Protein AF-A0A412JW76-F1 (afdb_monomer)

pLDDT: mean 81.47, std 18.62, range [27.73, 98.56]

Nearest PDB structures (foldseek):
  3cta-assembly1_A-2  TM=7.525E-01  e=1.773E-01  Thermoplasma acidophilum DSM 1728
  2xkp-assembly3_F  TM=5.030E-01  e=5.320E-02  Synechococcus elongatus PCC 7942 = FACHB-805
  2xgx-assembly1_B  TM=5.464E-01  e=1.773E-01  Synechococcus elongatus PCC 7942 = FACHB-805
  2g7u-assembly1_A  TM=6.624E-01  e=4.748E-01  Rhodococcus jostii RHA1
  3hif-assembly1_A  TM=5.261E-01  e=2.451E+00  Escherichia coli

Secondary structure (DSSP, 8-state):
-HHHHHHHHHTTEETTTTEEEE-HHHHHHHHT--HHHHHHHHHHHHH-TTTEEEEE-SPEETTTEE--EEEEEPPP-S----B-GGGGT---S-S-HHHHHHHHHHHHHHHTTSPTTSSEEE-SS-BTTB--HHHHHHHTT--HHHHHHHHHHHHHTTSEEEETTEEEE--TTB-SS----S--TT--HHHHHHHHHHHHHHHHTTPBPPP---EEEEETTEEEEE-HHHHHHHHHTS--HHHHHHHHHHH-HHHHHTTGGG--THHHHHHHHHHHH--S--SB--HHHHHHHTT--SS------------

Radius of gyration: 22.69 Å; Cα contacts (8 Å, |Δi|>4): 393; chains: 1; bounding box: 58×49×65 Å

Structure (mmCIF, N/CA/C/O backbone):
data_AF-A0A412JW76-F1
#
_entry.id   AF-A0A412JW76-F1
#
loop_
_atom_site.group_PDB
_atom_site.id
_atom_site.type_symbol
_atom_site.label_atom_id
_atom_site.label_alt_id
_atom_site.label_comp_id
_atom_site.label_asym_id
_atom_site.label_entity_id
_atom_site.label_seq_id
_atom_site.pdbx_PDB_ins_code
_atom_site.Cartn_x
_atom_site.Cartn_y
_atom_site.Cartn_z
_atom_site.occupancy
_atom_site.B_iso_or_equiv
_atom_site.auth_seq_id
_atom_site.auth_comp_id
_atom_site.auth_asym_id
_atom_site.auth_atom_id
_atom_site.pdbx_PDB_model_num
ATOM 1 N N . MET A 1 1 ? 14.229 -1.432 -5.240 1.00 91.94 1 MET A N 1
ATOM 2 C CA . MET A 1 1 ? 14.038 -0.603 -6.455 1.00 91.94 1 MET A CA 1
ATOM 3 C C . MET A 1 1 ? 13.249 -1.375 -7.501 1.00 91.94 1 MET A C 1
ATOM 5 O O . MET A 1 1 ? 12.238 -0.871 -7.966 1.00 91.94 1 MET A O 1
ATOM 9 N N . ASP A 1 2 ? 13.656 -2.610 -7.797 1.00 95.38 2 ASP A N 1
ATOM 10 C CA . ASP A 1 2 ? 13.002 -3.526 -8.743 1.00 95.38 2 ASP A CA 1
ATOM 11 C C . ASP A 1 2 ? 11.479 -3.600 -8.570 1.00 95.38 2 ASP A C 1
ATOM 13 O O . ASP A 1 2 ? 10.761 -3.484 -9.554 1.00 95.38 2 ASP A O 1
ATOM 17 N N . THR A 1 3 ? 10.980 -3.679 -7.331 1.00 95.75 3 THR A N 1
ATOM 18 C CA . THR A 1 3 ? 9.539 -3.688 -7.023 1.00 95.75 3 THR A CA 1
ATOM 19 C C . THR A 1 3 ? 8.795 -2.470 -7.577 1.00 95.75 3 THR A C 1
ATOM 21 O O . THR A 1 3 ? 7.737 -2.622 -8.179 1.00 95.75 3 THR A O 1
ATOM 24 N N . LEU A 1 4 ? 9.351 -1.260 -7.424 1.00 97.25 4 LEU A N 1
ATOM 25 C CA . LEU A 1 4 ? 8.742 -0.031 -7.948 1.00 97.25 4 LEU A CA 1
ATOM 26 C C . LEU A 1 4 ? 8.782 -0.002 -9.480 1.00 97.25 4 LEU A C 1
ATOM 28 O O . LEU A 1 4 ? 7.808 0.394 -10.115 1.00 97.25 4 LEU A O 1
ATOM 32 N N . VAL A 1 5 ? 9.900 -0.438 -10.070 1.00 97.06 5 VAL A N 1
ATOM 33 C CA . VAL A 1 5 ? 10.067 -0.516 -11.529 1.00 97.06 5 VAL A CA 1
ATOM 34 C C . VAL A 1 5 ? 9.065 -1.503 -12.126 1.00 97.06 5 VAL A C 1
ATOM 36 O O . VAL A 1 5 ? 8.374 -1.162 -13.082 1.00 97.06 5 VAL A O 1
ATOM 39 N N . TYR A 1 6 ? 8.924 -2.687 -11.529 1.00 96.25 6 TYR A N 1
ATOM 40 C CA . TYR A 1 6 ? 7.931 -3.675 -11.936 1.00 96.25 6 TYR A CA 1
ATOM 41 C C . TYR A 1 6 ? 6.505 -3.132 -11.816 1.00 96.25 6 TYR A C 1
ATOM 43 O O . TYR A 1 6 ? 5.741 -3.213 -12.776 1.00 96.25 6 TYR A O 1
ATOM 51 N N . ALA A 1 7 ? 6.165 -2.513 -10.681 1.00 96.00 7 ALA A N 1
ATOM 52 C CA . ALA A 1 7 ? 4.857 -1.898 -10.484 1.00 96.00 7 ALA A CA 1
ATOM 53 C C . ALA A 1 7 ? 4.557 -0.834 -11.553 1.00 96.00 7 ALA A C 1
ATOM 55 O O . ALA A 1 7 ? 3.443 -0.786 -12.069 1.00 96.00 7 ALA A O 1
ATOM 56 N N . TYR A 1 8 ? 5.549 -0.025 -11.937 1.00 96.56 8 TYR A N 1
ATOM 57 C CA . TYR A 1 8 ? 5.390 0.978 -12.989 1.00 96.56 8 TYR A CA 1
ATOM 58 C C . TYR A 1 8 ? 5.168 0.355 -14.376 1.00 96.56 8 TYR A C 1
ATOM 60 O O . TYR A 1 8 ? 4.303 0.818 -15.115 1.00 96.56 8 TYR A O 1
ATOM 68 N N . ILE A 1 9 ? 5.903 -0.707 -14.730 1.00 95.25 9 ILE A N 1
ATOM 69 C CA . ILE A 1 9 ? 5.679 -1.446 -15.985 1.00 95.25 9 ILE A CA 1
ATOM 70 C C . ILE A 1 9 ? 4.263 -2.019 -15.997 1.00 95.25 9 ILE A C 1
ATOM 72 O O . ILE A 1 9 ? 3.519 -1.815 -16.955 1.00 95.25 9 ILE A O 1
ATOM 76 N N . LYS A 1 10 ? 3.865 -2.693 -14.916 1.00 93.75 10 LYS A N 1
ATOM 77 C CA . LYS A 1 10 ? 2.545 -3.312 -14.787 1.00 93.75 10 LYS A CA 1
ATOM 78 C C . LYS A 1 10 ? 1.409 -2.286 -14.833 1.00 93.75 10 LYS A C 1
ATOM 80 O O . LYS A 1 10 ? 0.388 -2.540 -15.456 1.00 93.75 10 LYS A O 1
ATOM 85 N N . ALA A 1 11 ? 1.599 -1.091 -14.281 1.00 93.00 11 ALA A N 1
ATOM 86 C CA . ALA A 1 11 ? 0.625 0.001 -14.368 1.00 93.00 11 ALA A CA 1
ATOM 87 C C . ALA A 1 11 ? 0.364 0.509 -15.804 1.00 93.00 11 ALA A C 1
ATOM 89 O O . ALA A 1 11 ? -0.589 1.254 -16.031 1.00 93.00 11 ALA A O 1
ATOM 90 N N . ARG A 1 12 ? 1.210 0.136 -16.773 1.00 92.12 12 ARG A N 1
ATOM 91 C CA . ARG A 1 12 ? 1.049 0.434 -18.208 1.00 92.12 12 ARG A CA 1
ATOM 92 C C . ARG A 1 12 ? 0.510 -0.741 -19.016 1.00 92.12 12 ARG A C 1
ATOM 94 O O . ARG A 1 12 ? 0.449 -0.653 -20.238 1.00 92.12 12 ARG A O 1
ATOM 101 N N . MET A 1 13 ? 0.157 -1.830 -18.345 1.00 92.75 13 MET A N 1
ATOM 102 C CA . MET A 1 13 ? -0.339 -3.031 -18.989 1.00 92.75 13 MET A CA 1
ATOM 103 C C . MET A 1 13 ? -1.718 -2.779 -19.592 1.00 92.75 13 MET A C 1
ATOM 105 O O . MET A 1 13 ? -2.612 -2.238 -18.940 1.00 92.75 13 MET A O 1
ATOM 109 N N . ASN A 1 14 ? -1.910 -3.221 -20.829 1.00 91.44 14 ASN A N 1
ATOM 110 C CA . ASN A 1 14 ? -3.240 -3.374 -21.390 1.00 91.44 14 ASN A CA 1
ATOM 111 C C . ASN A 1 14 ? -3.916 -4.595 -20.741 1.00 91.44 14 ASN A C 1
ATOM 113 O O . ASN A 1 14 ? -3.415 -5.712 -20.850 1.00 91.44 14 ASN A O 1
ATOM 117 N N . TYR A 1 15 ? -5.053 -4.386 -20.075 1.00 84.94 15 TYR A N 1
ATOM 118 C CA . TYR A 1 15 ? -5.754 -5.440 -19.330 1.00 84.94 15 TYR A CA 1
ATOM 119 C C . TYR A 1 15 ? -6.262 -6.601 -20.195 1.00 84.94 15 TYR A C 1
ATOM 121 O O . TYR A 1 15 ? -6.409 -7.706 -19.682 1.00 84.94 15 TYR A O 1
ATOM 129 N N . SER A 1 16 ? -6.518 -6.373 -21.485 1.00 87.69 16 SER A N 1
ATOM 130 C CA . SER A 1 16 ? -6.996 -7.416 -22.397 1.00 87.69 16 SER A CA 1
ATOM 131 C C . SER A 1 16 ? -5.858 -8.292 -22.911 1.00 87.69 16 SER A C 1
ATOM 133 O O . SER A 1 16 ? -6.039 -9.493 -23.092 1.00 87.69 16 SER A O 1
ATOM 135 N N . THR A 1 17 ? -4.686 -7.703 -23.164 1.00 91.50 17 THR A N 1
ATOM 136 C CA . THR A 1 17 ? -3.553 -8.418 -23.774 1.00 91.50 17 THR A CA 1
ATOM 137 C C . THR A 1 17 ? -2.476 -8.830 -22.778 1.00 91.50 17 THR A C 1
ATOM 139 O O . THR A 1 17 ? -1.635 -9.652 -23.121 1.00 91.50 17 THR A O 1
ATOM 142 N N . TYR A 1 18 ? -2.487 -8.280 -21.560 1.00 92.38 18 TYR A N 1
ATOM 143 C CA . TYR A 1 18 ? -1.432 -8.434 -20.552 1.00 92.38 18 TYR A CA 1
ATOM 144 C C . TYR A 1 18 ? -0.047 -7.958 -21.027 1.00 92.38 18 TYR A C 1
ATOM 146 O O . TYR A 1 18 ? 0.993 -8.426 -20.562 1.00 92.38 18 TYR A O 1
ATOM 154 N N . ILE A 1 19 ? -0.024 -6.995 -21.954 1.00 93.19 19 ILE A N 1
ATOM 155 C CA . ILE A 1 19 ? 1.208 -6.431 -22.514 1.00 93.19 19 ILE A CA 1
ATOM 156 C C . ILE A 1 19 ? 1.371 -4.986 -22.051 1.00 93.19 19 ILE A C 1
ATOM 158 O O . ILE A 1 19 ? 0.462 -4.168 -22.210 1.00 93.19 19 ILE A O 1
ATOM 162 N N . SER A 1 20 ? 2.550 -4.667 -21.519 1.00 93.12 20 SER A N 1
ATOM 163 C CA . SER A 1 20 ? 2.985 -3.293 -21.256 1.00 93.12 20 SER A CA 1
ATOM 164 C C . SER A 1 20 ? 3.971 -2.836 -22.323 1.00 93.12 20 SER A C 1
ATOM 166 O O . SER A 1 20 ? 4.987 -3.494 -22.549 1.00 93.12 20 SER A O 1
ATOM 168 N N . GLU A 1 21 ? 3.721 -1.674 -22.919 1.00 91.12 21 GLU A N 1
ATOM 169 C CA . GLU A 1 21 ? 4.610 -1.049 -23.902 1.00 91.12 21 GLU A CA 1
ATOM 170 C C . GLU A 1 21 ? 5.262 0.193 -23.277 1.00 91.12 21 GLU A C 1
ATOM 172 O O . GLU A 1 21 ? 4.615 1.218 -23.068 1.00 91.12 21 GLU A O 1
ATOM 177 N N . VAL A 1 22 ? 6.537 0.080 -22.885 1.00 91.00 22 VAL A N 1
ATOM 178 C CA . VAL A 1 22 ? 7.276 1.172 -22.225 1.00 91.00 22 VAL A CA 1
ATOM 179 C C . VAL A 1 22 ? 8.788 1.031 -22.430 1.00 91.00 22 VAL A C 1
ATOM 181 O O . VAL A 1 22 ? 9.331 -0.071 -22.409 1.00 91.00 22 VAL A O 1
ATOM 184 N N . THR A 1 23 ? 9.511 2.132 -22.625 1.00 89.81 23 THR A N 1
ATOM 185 C CA . THR A 1 23 ? 10.980 2.112 -22.758 1.00 89.81 23 THR A CA 1
ATOM 186 C C . THR A 1 23 ? 11.688 2.334 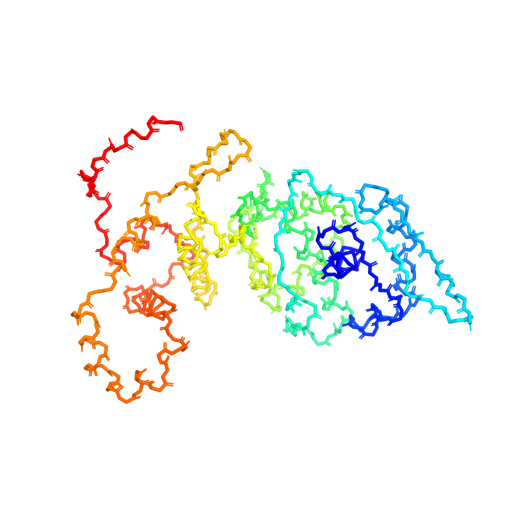-21.421 1.00 89.81 23 THR A C 1
ATOM 188 O O . THR A 1 23 ? 11.178 2.998 -20.522 1.00 89.81 23 THR A O 1
ATOM 191 N N . GLU A 1 24 ? 12.927 1.855 -21.294 1.00 91.69 24 GLU A N 1
ATOM 192 C CA . GLU A 1 24 ? 13.758 2.112 -20.105 1.00 91.69 24 GLU A CA 1
ATOM 193 C C . GLU A 1 24 ? 13.998 3.614 -19.876 1.00 91.69 24 GLU A C 1
ATOM 195 O O . GLU A 1 24 ? 14.016 4.071 -18.734 1.00 91.69 24 GLU A O 1
ATOM 200 N N . LYS A 1 25 ? 14.112 4.397 -20.960 1.00 91.56 25 LYS A N 1
ATOM 201 C CA . LYS A 1 25 ? 14.237 5.862 -20.912 1.00 91.56 25 LYS A CA 1
ATOM 202 C C . LYS A 1 25 ? 12.994 6.523 -20.325 1.00 91.56 25 LYS A C 1
ATOM 204 O O . LYS A 1 25 ? 13.121 7.424 -19.503 1.00 91.56 25 LYS A O 1
ATOM 209 N N . GLU A 1 26 ? 11.802 6.067 -20.698 1.00 91.88 26 GLU A N 1
ATOM 210 C CA . GLU A 1 26 ? 10.558 6.599 -20.137 1.00 91.88 26 GLU A CA 1
ATOM 211 C C . GLU A 1 26 ? 10.374 6.217 -18.677 1.00 91.88 26 GLU A C 1
ATOM 213 O O . GLU A 1 26 ? 9.948 7.059 -17.891 1.00 91.88 26 GLU A O 1
ATOM 218 N N . ILE A 1 27 ? 10.715 4.981 -18.292 1.00 94.25 27 ILE A N 1
ATOM 219 C CA . ILE A 1 27 ? 10.694 4.568 -16.882 1.00 94.25 27 ILE A CA 1
ATOM 220 C C . ILE A 1 27 ? 11.650 5.459 -16.078 1.00 94.25 27 ILE A C 1
ATOM 222 O O . ILE A 1 27 ? 11.257 6.010 -15.050 1.00 94.25 27 ILE A O 1
ATOM 226 N N . ALA A 1 28 ? 12.881 5.642 -16.565 1.00 94.69 28 ALA A N 1
ATOM 227 C CA . ALA A 1 28 ? 13.890 6.490 -15.935 1.00 94.69 28 ALA A CA 1
ATOM 228 C C . ALA A 1 28 ? 13.396 7.932 -15.769 1.00 94.69 28 ALA A C 1
ATOM 230 O O . ALA A 1 28 ? 13.435 8.469 -14.664 1.00 94.69 28 ALA A O 1
ATOM 231 N N . ALA A 1 29 ? 12.860 8.528 -16.837 1.00 93.69 29 ALA A N 1
ATOM 232 C CA . ALA A 1 29 ? 12.337 9.890 -16.820 1.00 93.69 29 ALA A CA 1
ATOM 233 C C . ALA A 1 29 ? 11.127 10.043 -15.886 1.00 93.69 29 ALA A C 1
ATOM 235 O O . ALA A 1 29 ? 11.031 11.024 -15.157 1.00 93.69 29 ALA A O 1
ATOM 236 N N . LYS A 1 30 ? 10.203 9.074 -15.880 1.00 93.75 30 LYS A N 1
ATOM 237 C CA . LYS A 1 30 ? 8.965 9.156 -15.090 1.00 93.75 30 LYS A CA 1
ATOM 238 C C . LYS A 1 30 ? 9.177 8.898 -13.607 1.00 93.75 30 LYS A C 1
ATOM 240 O O . LYS A 1 30 ? 8.464 9.487 -12.806 1.00 93.75 30 LYS A O 1
ATOM 245 N N . LEU A 1 31 ? 10.136 8.048 -13.249 1.00 93.56 31 LEU A N 1
ATOM 246 C CA . LEU A 1 31 ? 10.490 7.792 -11.853 1.00 93.56 31 LEU A CA 1
ATOM 247 C C . LEU A 1 31 ? 11.615 8.714 -11.349 1.00 93.56 31 LEU A C 1
ATOM 249 O O . LEU A 1 31 ? 11.903 8.722 -10.157 1.00 93.56 31 LEU A O 1
ATOM 253 N N . GLY A 1 32 ? 12.283 9.465 -12.231 1.00 92.25 32 GLY A N 1
ATOM 254 C CA . GLY A 1 32 ? 13.461 10.269 -11.886 1.00 92.25 32 GLY A CA 1
ATOM 255 C C . GLY A 1 32 ? 14.649 9.422 -11.405 1.00 92.25 32 GLY A C 1
ATOM 256 O O . GLY A 1 32 ? 15.427 9.852 -10.553 1.00 92.25 32 GLY A O 1
ATOM 257 N N . ILE A 1 33 ? 14.769 8.190 -11.907 1.00 93.88 33 ILE A N 1
ATOM 258 C CA . ILE A 1 33 ? 15.834 7.243 -11.555 1.00 93.88 33 ILE A CA 1
ATOM 259 C C . ILE A 1 33 ? 16.862 7.226 -12.693 1.00 93.88 33 ILE A C 1
ATOM 261 O O . ILE A 1 33 ? 16.460 7.171 -13.856 1.00 93.88 33 ILE A O 1
ATOM 265 N N . PRO A 1 34 ? 18.180 7.200 -12.409 1.00 95.12 34 PRO A N 1
ATOM 266 C CA . PRO A 1 34 ? 19.194 7.105 -13.455 1.00 95.12 34 PRO A CA 1
ATOM 267 C C . PRO A 1 34 ? 18.959 5.918 -14.397 1.00 95.12 34 PRO A C 1
ATOM 269 O O . PRO A 1 34 ? 18.724 4.794 -13.943 1.00 95.12 34 PRO A O 1
ATOM 272 N N . LEU A 1 35 ? 19.097 6.146 -15.708 1.00 95.31 35 LEU A N 1
ATOM 273 C CA . LEU A 1 35 ? 18.854 5.125 -16.737 1.00 95.31 35 LEU A CA 1
ATOM 274 C C . LEU A 1 35 ? 19.647 3.838 -16.477 1.00 95.31 35 LEU A C 1
ATOM 276 O O . LEU A 1 35 ? 19.089 2.749 -16.560 1.00 95.31 35 LEU A O 1
ATOM 280 N N . ARG A 1 36 ? 20.918 3.953 -16.069 1.00 96.31 36 ARG A N 1
ATOM 281 C CA . ARG A 1 36 ? 21.769 2.804 -15.710 1.00 96.31 36 ARG A CA 1
ATOM 282 C C . ARG A 1 36 ? 21.129 1.910 -14.641 1.00 96.31 36 ARG A C 1
ATOM 284 O O . ARG A 1 36 ? 21.203 0.686 -14.729 1.00 96.31 36 ARG A O 1
ATOM 291 N N . THR A 1 37 ? 20.492 2.510 -13.638 1.00 95.69 37 THR A N 1
ATOM 292 C CA . THR A 1 37 ? 19.797 1.775 -12.575 1.00 95.69 37 THR A CA 1
ATOM 293 C C . THR A 1 37 ? 18.560 1.074 -13.122 1.00 95.69 37 THR A C 1
ATOM 295 O O . THR A 1 37 ? 18.333 -0.086 -12.784 1.00 95.69 37 THR A O 1
ATOM 298 N N . ILE A 1 38 ? 17.792 1.732 -13.997 1.00 96.06 38 ILE A N 1
ATOM 299 C CA . ILE A 1 38 ? 16.631 1.121 -14.659 1.00 96.06 38 ILE A CA 1
ATOM 300 C C . ILE A 1 38 ? 17.050 -0.073 -15.516 1.00 96.06 38 ILE A C 1
ATOM 302 O O . ILE A 1 38 ? 16.509 -1.153 -15.307 1.00 96.06 38 ILE A O 1
ATOM 306 N N . VAL A 1 39 ? 18.056 0.076 -16.383 1.00 94.25 39 VAL A N 1
ATOM 307 C CA . VAL A 1 39 ? 18.616 -1.016 -17.207 1.00 94.25 39 VAL A CA 1
ATOM 308 C C . VAL A 1 39 ? 18.968 -2.225 -16.326 1.00 94.25 39 VAL A C 1
ATOM 310 O O . VAL A 1 39 ? 18.610 -3.365 -16.620 1.00 94.25 39 VAL A O 1
ATOM 313 N N . SER A 1 40 ? 19.618 -1.975 -15.184 1.00 96.25 40 SER A N 1
ATOM 314 C CA . SER A 1 40 ? 19.986 -3.018 -14.222 1.00 96.25 40 SER A CA 1
ATOM 315 C C . SER A 1 40 ? 18.766 -3.702 -13.582 1.00 96.25 40 SER A C 1
ATOM 317 O O . SER A 1 40 ? 18.739 -4.929 -13.476 1.00 96.25 40 SER A O 1
ATOM 319 N N . CYS A 1 41 ? 17.743 -2.935 -13.183 1.00 95.44 41 CYS A N 1
ATOM 320 C CA . CYS A 1 41 ? 16.489 -3.480 -12.645 1.00 95.44 41 CYS A CA 1
ATOM 321 C C . CYS A 1 41 ? 15.768 -4.337 -13.690 1.00 95.44 41 CYS A C 1
ATOM 323 O O . CYS A 1 41 ? 15.365 -5.459 -13.399 1.00 95.44 41 CYS A O 1
ATOM 325 N N . ILE A 1 42 ? 15.651 -3.836 -14.920 1.00 93.38 42 ILE A N 1
ATOM 326 C CA . ILE A 1 42 ? 15.002 -4.539 -16.027 1.00 93.38 42 ILE A CA 1
ATOM 327 C C . ILE A 1 42 ? 15.728 -5.847 -16.348 1.00 93.38 42 ILE A C 1
ATOM 329 O O . ILE A 1 42 ? 15.074 -6.870 -16.527 1.00 93.38 42 ILE A O 1
ATOM 333 N N . SER A 1 43 ? 17.063 -5.857 -16.345 1.00 92.75 43 SER A N 1
ATOM 334 C CA . SER A 1 43 ? 17.849 -7.083 -16.535 1.00 92.75 43 SER A CA 1
ATOM 335 C C . SER A 1 43 ? 17.530 -8.159 -15.487 1.00 92.75 43 SER A C 1
ATOM 337 O O . SER A 1 43 ? 17.395 -9.332 -15.836 1.00 92.75 43 SER A O 1
ATOM 339 N N . ARG A 1 44 ? 17.354 -7.782 -14.211 1.00 95.00 44 ARG A N 1
ATOM 340 C CA . ARG A 1 44 ? 16.935 -8.719 -13.152 1.00 95.00 44 ARG A CA 1
ATOM 341 C C . ARG A 1 44 ? 15.482 -9.161 -13.314 1.00 95.00 44 ARG A C 1
ATOM 343 O O . ARG A 1 44 ? 15.204 -10.353 -13.221 1.00 95.00 44 ARG A O 1
ATOM 350 N N . LEU A 1 45 ? 14.574 -8.234 -13.618 1.00 93.75 45 LEU A N 1
ATOM 351 C CA . LEU A 1 45 ? 13.150 -8.529 -13.814 1.00 93.75 45 LEU A CA 1
ATOM 352 C C . LEU A 1 45 ? 12.906 -9.471 -15.002 1.00 93.75 45 LEU A C 1
ATOM 354 O O . LEU A 1 45 ? 12.108 -10.393 -14.881 1.00 93.75 45 LEU A O 1
A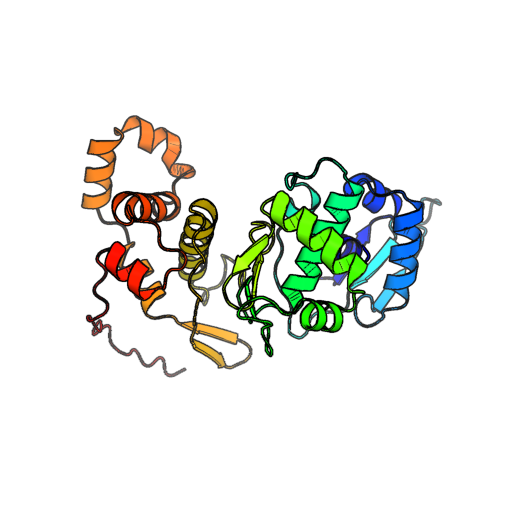TOM 358 N N . LYS A 1 46 ? 13.651 -9.319 -16.105 1.00 90.69 46 LYS A N 1
ATOM 359 C CA . LYS A 1 46 ? 13.613 -10.217 -17.277 1.00 90.69 46 LYS A CA 1
ATOM 360 C C . LYS A 1 46 ? 13.931 -11.676 -16.937 1.00 90.69 46 LYS A C 1
ATOM 362 O O . LYS A 1 46 ? 13.445 -12.585 -17.605 1.00 90.69 46 LYS A O 1
ATOM 367 N N . LYS A 1 47 ? 14.758 -11.909 -15.913 1.00 92.00 47 LYS A N 1
ATOM 368 C CA . LYS A 1 47 ? 15.097 -13.260 -15.440 1.00 92.00 47 LYS A CA 1
ATOM 369 C C . LYS A 1 47 ? 13.982 -13.866 -14.586 1.00 92.00 47 LYS A C 1
ATOM 371 O O . LYS A 1 47 ? 13.925 -15.084 -14.446 1.00 92.00 47 LYS A O 1
ATOM 376 N N . ASN A 1 48 ? 13.082 -13.045 -14.043 1.00 90.69 48 ASN A N 1
ATOM 377 C CA . ASN A 1 48 ? 11.961 -13.500 -13.236 1.00 90.69 48 ASN A CA 1
ATOM 378 C C . ASN A 1 48 ? 10.733 -13.800 -14.113 1.00 90.69 48 ASN A C 1
ATOM 380 O O . ASN A 1 48 ? 9.836 -12.970 -14.277 1.00 90.69 48 ASN A O 1
ATOM 384 N N . ARG A 1 49 ? 10.685 -15.030 -14.639 1.00 88.81 49 ARG A N 1
ATOM 385 C CA . ARG A 1 49 ? 9.603 -15.520 -15.511 1.00 88.81 49 ARG A CA 1
ATOM 386 C C . ARG A 1 49 ? 8.244 -15.653 -14.820 1.00 88.81 49 ARG A C 1
ATOM 388 O O . ARG A 1 49 ? 7.231 -15.749 -15.502 1.00 88.81 49 ARG A O 1
ATOM 395 N N . ILE A 1 50 ? 8.215 -15.616 -13.485 1.00 88.56 50 ILE A N 1
ATOM 396 C CA . ILE A 1 50 ? 6.967 -15.611 -12.711 1.00 88.56 50 ILE A CA 1
ATOM 397 C C . ILE A 1 50 ? 6.253 -14.267 -12.880 1.00 88.56 50 ILE A C 1
ATOM 399 O O . ILE A 1 50 ? 5.033 -14.236 -12.975 1.00 88.56 50 ILE A O 1
ATOM 403 N N . LEU A 1 51 ? 7.003 -13.163 -12.960 1.00 89.19 51 LEU A N 1
ATOM 404 C CA . LEU A 1 51 ? 6.448 -11.815 -13.109 1.00 89.19 51 LEU A CA 1
ATOM 405 C C . LEU A 1 51 ? 6.318 -11.391 -14.578 1.00 89.19 51 LEU A C 1
ATOM 407 O O . LEU A 1 51 ? 5.321 -10.788 -14.971 1.00 89.19 51 LEU A O 1
ATOM 411 N N . ILE A 1 52 ? 7.343 -11.682 -15.382 1.00 91.62 52 ILE A N 1
ATOM 412 C CA . ILE A 1 52 ? 7.419 -11.288 -16.791 1.00 91.62 52 ILE A CA 1
ATOM 413 C C . ILE A 1 52 ? 7.703 -12.536 -17.621 1.00 91.62 52 ILE A C 1
ATOM 415 O O . ILE A 1 52 ? 8.842 -13.002 -17.690 1.00 91.62 52 ILE A O 1
ATOM 419 N N . GLY A 1 53 ? 6.670 -13.067 -18.275 1.00 86.88 53 GLY A N 1
ATOM 420 C CA . GLY A 1 53 ? 6.780 -14.274 -19.091 1.00 86.88 53 GLY A CA 1
ATOM 421 C C . GLY A 1 53 ? 7.789 -14.098 -20.225 1.00 86.88 53 GLY A C 1
ATOM 422 O O . GLY A 1 53 ? 8.704 -14.909 -20.392 1.00 86.88 53 GLY A O 1
ATOM 423 N N . LYS A 1 54 ? 7.699 -12.983 -20.960 1.00 89.62 54 LYS A N 1
ATOM 424 C CA . LYS A 1 54 ? 8.678 -12.618 -21.994 1.00 89.62 54 LYS A CA 1
ATOM 425 C C . LYS A 1 54 ? 8.808 -11.110 -22.189 1.00 89.62 54 LYS A C 1
ATOM 427 O O . LYS A 1 54 ? 7.930 -10.342 -21.798 1.00 89.62 54 LYS A O 1
ATOM 432 N N . VAL A 1 55 ? 9.917 -10.703 -22.805 1.00 87.75 55 VAL A N 1
ATOM 433 C CA . VAL A 1 55 ? 10.152 -9.323 -23.234 1.00 87.75 55 VAL A CA 1
ATOM 434 C C . VAL A 1 55 ? 10.569 -9.339 -24.693 1.00 87.75 55 VAL A C 1
ATOM 436 O O . VAL A 1 55 ? 11.590 -9.941 -25.016 1.00 87.75 55 VAL A O 1
ATOM 439 N N . ASP A 1 56 ? 9.795 -8.672 -25.542 1.00 86.69 56 ASP A N 1
ATOM 440 C CA . ASP A 1 56 ? 10.183 -8.428 -26.927 1.00 86.69 56 ASP A CA 1
ATOM 441 C C . ASP A 1 56 ? 10.918 -7.078 -26.958 1.00 86.69 56 ASP A C 1
ATOM 443 O O . ASP A 1 56 ? 10.326 -6.012 -26.743 1.00 86.69 56 ASP A O 1
ATOM 447 N N . GLU A 1 57 ? 12.239 -7.132 -27.118 1.00 76.62 57 GLU A N 1
ATOM 448 C CA . GLU A 1 57 ? 13.109 -5.955 -27.138 1.00 76.62 57 GLU A CA 1
ATOM 449 C C . GLU A 1 57 ? 13.191 -5.375 -28.549 1.00 76.62 57 GLU A C 1
ATOM 451 O O . GLU A 1 57 ? 13.385 -6.118 -29.507 1.00 76.62 57 GLU A O 1
ATOM 456 N N . ASN A 1 58 ? 13.115 -4.045 -28.671 1.00 66.25 58 ASN A N 1
ATOM 457 C CA . ASN A 1 58 ? 13.308 -3.336 -29.941 1.00 66.25 58 ASN A CA 1
ATOM 458 C C . ASN A 1 58 ? 12.484 -3.915 -31.111 1.00 66.25 58 ASN A C 1
ATOM 460 O O . ASN A 1 58 ? 13.057 -4.147 -32.176 1.00 66.25 58 ASN A O 1
ATOM 464 N N . ALA A 1 59 ? 11.176 -4.162 -30.955 1.00 54.44 59 ALA A N 1
ATOM 465 C CA . ALA A 1 59 ? 10.384 -4.581 -32.112 1.00 54.44 59 ALA A CA 1
ATOM 466 C C . ALA A 1 59 ? 10.529 -3.512 -33.217 1.00 54.44 59 ALA A C 1
ATOM 468 O O . ALA A 1 59 ? 10.316 -2.319 -33.000 1.00 54.44 59 ALA A O 1
ATOM 469 N N . VAL A 1 60 ? 11.036 -3.924 -34.376 1.00 51.31 60 VAL A N 1
ATOM 470 C CA . VAL A 1 60 ? 11.263 -3.036 -35.515 1.00 51.31 60 VAL A CA 1
ATOM 471 C C . VAL A 1 60 ? 9.992 -3.068 -36.339 1.00 51.31 60 VAL A C 1
ATOM 473 O O . VAL A 1 60 ? 9.570 -4.140 -36.770 1.00 51.31 60 VAL A O 1
ATOM 476 N N . ILE A 1 61 ? 9.376 -1.909 -36.550 1.00 51.97 61 ILE A N 1
ATOM 477 C CA . ILE A 1 61 ? 8.374 -1.788 -37.608 1.00 51.97 61 ILE A CA 1
ATOM 478 C C . ILE A 1 61 ? 9.103 -1.486 -38.912 1.00 51.97 61 ILE A C 1
ATOM 480 O O . ILE A 1 61 ? 10.108 -0.765 -38.927 1.00 51.97 61 ILE A O 1
ATOM 484 N N . ASP A 1 62 ? 8.564 -2.032 -39.994 1.00 44.22 62 ASP A N 1
ATOM 485 C CA . ASP A 1 62 ? 8.931 -1.733 -41.372 1.00 44.22 62 ASP A CA 1
ATOM 486 C C . ASP A 1 62 ? 9.009 -0.200 -41.543 1.00 44.22 62 ASP A C 1
ATOM 488 O O . ASP A 1 62 ? 7.985 0.470 -41.391 1.00 44.22 62 ASP A O 1
ATOM 492 N N . LYS A 1 63 ? 10.235 0.338 -41.723 1.00 53.81 63 LYS A N 1
ATOM 493 C CA . LYS A 1 63 ? 10.706 1.761 -41.695 1.00 53.81 63 LYS A CA 1
ATOM 494 C C . LYS A 1 63 ? 11.799 2.099 -40.660 1.00 53.81 63 LYS A C 1
ATOM 496 O O . LYS A 1 63 ? 12.297 3.220 -40.669 1.00 53.81 63 LYS A O 1
ATOM 501 N N . GLY A 1 64 ? 12.226 1.172 -39.799 1.00 53.31 64 GLY A N 1
ATOM 502 C CA . GLY A 1 64 ? 13.446 1.349 -38.983 1.00 53.31 64 GLY A CA 1
ATOM 503 C C . GLY A 1 64 ? 13.287 2.171 -37.694 1.00 53.31 64 GLY A C 1
ATOM 504 O O . GLY A 1 64 ? 14.279 2.484 -37.031 1.00 53.31 64 GLY A O 1
ATOM 505 N N . TYR A 1 65 ? 12.055 2.485 -37.286 1.00 54.47 65 TYR A N 1
ATOM 506 C CA . TYR A 1 65 ? 11.784 3.058 -35.966 1.00 54.47 65 TYR A CA 1
ATOM 507 C C . TYR A 1 65 ? 11.844 1.960 -34.895 1.00 54.47 65 TYR A C 1
ATOM 509 O O . TYR A 1 65 ? 11.148 0.948 -34.991 1.00 54.47 65 TYR A O 1
ATOM 517 N N . LYS A 1 66 ? 12.662 2.161 -33.854 1.00 55.00 66 LYS A N 1
ATOM 518 C CA . LYS A 1 66 ? 12.666 1.287 -32.670 1.00 55.00 66 LYS A CA 1
ATOM 519 C C . LYS A 1 66 ? 11.394 1.532 -31.862 1.00 55.00 66 LYS A C 1
ATOM 521 O O . LYS A 1 66 ? 11.169 2.662 -31.428 1.00 55.00 66 LYS A O 1
ATOM 526 N N . THR A 1 67 ? 10.583 0.501 -31.633 1.00 60.69 67 THR A N 1
ATOM 527 C CA . THR A 1 67 ? 9.419 0.621 -30.747 1.00 60.69 67 THR A CA 1
ATOM 528 C C . THR A 1 67 ? 9.799 0.483 -29.274 1.00 60.69 67 THR A C 1
ATOM 530 O O . THR A 1 67 ? 10.922 0.136 -28.907 1.00 60.69 67 THR A O 1
ATOM 533 N N . TYR A 1 68 ? 8.801 0.708 -28.425 1.00 68.44 68 TYR A N 1
ATOM 534 C CA . TYR A 1 68 ? 8.744 0.288 -27.031 1.00 68.44 68 TYR A CA 1
ATOM 535 C C . TYR A 1 68 ? 9.212 -1.160 -26.812 1.00 68.44 68 TYR A C 1
ATOM 537 O O . TYR A 1 68 ? 8.987 -2.024 -27.663 1.00 68.44 68 TYR A O 1
ATOM 545 N N . ASN A 1 69 ? 9.791 -1.434 -25.635 1.00 82.12 69 ASN A N 1
ATOM 546 C CA . ASN A 1 69 ? 9.906 -2.809 -25.149 1.00 82.12 69 ASN A CA 1
ATOM 547 C C . ASN A 1 69 ? 8.497 -3.310 -24.822 1.00 82.12 69 ASN A C 1
ATOM 549 O O . ASN A 1 69 ? 7.739 -2.599 -24.154 1.00 82.12 69 ASN A O 1
ATOM 553 N N . LYS A 1 70 ? 8.169 -4.530 -25.255 1.00 90.12 70 LYS A N 1
ATOM 554 C CA . LYS A 1 70 ? 6.894 -5.177 -24.922 1.00 90.12 70 LYS A CA 1
ATOM 555 C C . LYS A 1 70 ? 7.115 -6.181 -23.806 1.00 90.12 70 LYS A C 1
ATOM 557 O O . LYS A 1 70 ? 7.744 -7.214 -24.020 1.00 90.12 70 LYS A O 1
ATOM 562 N N . TYR A 1 71 ? 6.619 -5.874 -22.613 1.00 93.25 71 TYR A N 1
ATOM 563 C CA . TYR A 1 71 ? 6.671 -6.776 -21.464 1.00 93.25 71 TYR A CA 1
ATOM 564 C C . TYR A 1 71 ? 5.370 -7.565 -21.400 1.00 93.25 71 TYR A C 1
ATOM 566 O O . TYR A 1 71 ? 4.303 -6.978 -21.235 1.00 93.25 71 TYR A O 1
ATOM 574 N N . HIS A 1 72 ? 5.467 -8.884 -21.519 1.00 93.56 72 HIS A N 1
ATOM 575 C CA . HIS A 1 72 ? 4.334 -9.796 -21.391 1.00 93.56 72 HIS A CA 1
ATOM 576 C C . HIS A 1 72 ? 4.221 -10.186 -19.925 1.00 93.56 72 HIS A C 1
ATOM 578 O O . HIS A 1 72 ? 5.021 -10.981 -19.421 1.00 93.56 72 HIS A O 1
ATOM 584 N N . ILE A 1 73 ? 3.285 -9.548 -19.234 1.00 94.00 73 ILE A N 1
ATOM 585 C CA . ILE A 1 73 ? 3.071 -9.720 -17.803 1.00 94.00 73 ILE A CA 1
ATOM 586 C C . ILE A 1 73 ? 2.337 -11.035 -17.579 1.00 94.00 73 ILE A C 1
ATOM 588 O O . ILE A 1 73 ? 1.365 -11.352 -18.265 1.00 94.00 73 ILE A O 1
ATOM 592 N N . THR A 1 74 ? 2.815 -11.823 -16.622 1.00 89.69 74 THR A N 1
ATOM 593 C CA . THR A 1 74 ? 2.148 -13.073 -16.264 1.00 89.69 74 THR A CA 1
ATOM 594 C C . THR A 1 74 ? 0.818 -12.757 -15.586 1.00 89.69 74 THR A C 1
ATOM 596 O O . THR A 1 74 ? 0.780 -11.992 -14.622 1.00 89.69 74 THR A O 1
ATOM 599 N N . LYS A 1 75 ? -0.270 -13.355 -16.083 1.00 83.81 75 LYS A N 1
ATOM 600 C CA . LYS A 1 75 ? -1.612 -13.193 -15.514 1.00 83.81 75 LYS A CA 1
ATOM 601 C C . LYS A 1 75 ? -1.629 -13.598 -14.038 1.00 83.81 75 LYS A C 1
ATOM 603 O O . LYS A 1 75 ? -1.105 -14.647 -13.664 1.00 83.81 75 LYS A O 1
ATOM 608 N N . GLU A 1 76 ? -2.249 -12.768 -13.208 1.00 76.06 76 GLU A N 1
ATOM 609 C CA . GLU A 1 76 ? -2.385 -13.022 -11.779 1.00 76.06 76 GLU A CA 1
ATOM 610 C C . GLU A 1 76 ? -3.459 -14.078 -11.520 1.00 76.06 76 GLU A C 1
ATOM 612 O O . GLU A 1 76 ? -4.581 -13.968 -12.016 1.00 76.06 76 GLU A O 1
ATOM 617 N N . ASN A 1 77 ? -3.120 -15.075 -10.703 1.00 66.06 77 ASN A N 1
ATOM 618 C CA . ASN A 1 77 ? -4.067 -16.112 -10.294 1.00 66.06 77 ASN A CA 1
ATOM 619 C C . ASN A 1 77 ? -4.672 -15.805 -8.916 1.00 66.06 77 ASN A C 1
ATOM 621 O O . ASN A 1 77 ? -5.883 -15.885 -8.762 1.00 66.06 77 ASN A O 1
ATOM 625 N N . ASP A 1 78 ? -3.847 -15.394 -7.944 1.00 72.38 78 ASP A N 1
ATOM 626 C CA . ASP A 1 78 ? -4.240 -15.053 -6.569 1.00 72.38 78 ASP A CA 1
ATOM 627 C C . ASP A 1 78 ? -3.196 -14.109 -5.923 1.00 72.38 78 ASP A C 1
ATOM 629 O O . ASP A 1 78 ? -2.123 -13.883 -6.482 1.00 72.38 78 ASP A O 1
ATOM 633 N N . ASN A 1 79 ? -3.489 -13.581 -4.725 1.00 80.44 79 ASN A N 1
ATOM 634 C CA . ASN A 1 79 ? -2.542 -12.846 -3.861 1.00 80.44 79 ASN A CA 1
ATOM 635 C C . ASN A 1 79 ? -1.942 -11.564 -4.466 1.00 80.44 79 ASN A C 1
ATOM 637 O O . ASN A 1 79 ? -0.738 -11.317 -4.396 1.00 80.44 79 ASN A O 1
ATOM 641 N N . TYR A 1 80 ? -2.798 -10.715 -5.027 1.00 87.31 80 TYR A N 1
ATOM 642 C CA . TYR A 1 80 ? -2.434 -9.378 -5.483 1.00 87.31 80 TYR A CA 1
ATOM 643 C C . TYR A 1 80 ? -3.027 -8.299 -4.568 1.00 87.31 80 TYR A C 1
ATOM 645 O O . TYR A 1 80 ? -3.931 -8.549 -3.772 1.00 87.31 80 TYR A O 1
ATOM 653 N N . TYR A 1 81 ? -2.523 -7.077 -4.703 1.00 91.88 81 TYR A N 1
ATOM 654 C CA . TYR A 1 81 ? -3.086 -5.888 -4.072 1.00 91.88 81 TYR A CA 1
ATOM 655 C C . TYR A 1 81 ? -3.162 -4.745 -5.083 1.00 91.88 81 TYR A C 1
ATOM 657 O O . TYR A 1 81 ? -2.484 -4.760 -6.114 1.00 91.88 81 TYR A O 1
ATOM 665 N N . PHE A 1 82 ? -3.990 -3.749 -4.779 1.00 91.31 82 PHE A N 1
ATOM 666 C CA . PHE A 1 82 ? -4.223 -2.611 -5.659 1.00 91.31 82 PHE A CA 1
ATOM 667 C C . PHE A 1 82 ? -3.378 -1.406 -5.252 1.00 91.31 82 PHE A C 1
ATOM 669 O O . PHE A 1 82 ? -3.178 -1.124 -4.068 1.00 91.31 82 PHE A O 1
ATOM 676 N N . ILE A 1 83 ? -2.914 -0.671 -6.258 1.00 92.69 83 ILE A N 1
ATOM 677 C CA . ILE A 1 83 ? -2.248 0.618 -6.093 1.00 92.69 83 ILE A CA 1
ATOM 678 C C . ILE A 1 83 ? -2.844 1.624 -7.071 1.00 92.69 83 ILE A C 1
ATOM 680 O O . ILE A 1 83 ? -3.235 1.266 -8.182 1.00 92.69 83 ILE A O 1
ATOM 684 N N . TYR A 1 84 ? -2.879 2.888 -6.675 1.00 91.56 84 TYR A N 1
ATOM 685 C CA . TYR A 1 84 ? -3.219 3.989 -7.563 1.00 91.56 84 TYR A CA 1
ATOM 686 C C . TYR A 1 84 ? -1.970 4.507 -8.279 1.00 91.56 84 TYR A C 1
ATOM 688 O O . TYR A 1 84 ? -0.879 4.576 -7.710 1.00 91.56 84 TYR A O 1
ATOM 696 N N . ASN A 1 85 ? -2.142 4.956 -9.526 1.00 91.50 85 ASN A N 1
ATOM 697 C CA . ASN A 1 85 ? -1.062 5.539 -10.334 1.00 91.50 85 ASN A CA 1
ATOM 698 C C . ASN A 1 85 ? -0.455 6.813 -9.724 1.00 91.50 85 ASN A C 1
ATOM 700 O O . ASN A 1 85 ? 0.650 7.209 -10.103 1.00 91.50 85 ASN A O 1
ATOM 704 N N . SER A 1 86 ? -1.155 7.442 -8.778 1.00 91.81 86 SER A N 1
ATOM 705 C CA . SER A 1 86 ? -0.637 8.531 -7.950 1.00 91.81 86 SER A CA 1
ATOM 706 C C . SER A 1 86 ? 0.643 8.124 -7.214 1.00 91.81 86 SER A C 1
ATOM 708 O O . SER A 1 86 ? 1.557 8.934 -7.141 1.00 91.81 86 SER A O 1
ATOM 710 N N . LEU A 1 87 ? 0.833 6.844 -6.852 1.00 94.62 87 LEU A N 1
ATOM 711 C CA . LEU A 1 87 ? 2.075 6.353 -6.232 1.00 94.62 87 LEU A CA 1
ATOM 712 C C . LEU A 1 87 ? 3.335 6.777 -7.009 1.00 94.62 87 LEU A C 1
ATOM 714 O O . LEU A 1 87 ? 4.354 7.124 -6.412 1.00 94.62 87 LEU A O 1
ATOM 718 N N . PHE A 1 88 ? 3.277 6.788 -8.342 1.00 93.00 88 PHE A N 1
ATOM 719 C CA . PHE A 1 88 ? 4.422 7.129 -9.191 1.00 93.00 88 PHE A CA 1
ATOM 720 C C . PHE A 1 88 ? 4.661 8.637 -9.324 1.00 93.00 88 PHE A C 1
ATOM 722 O O . PHE A 1 88 ? 5.753 9.031 -9.717 1.00 93.00 88 PHE A O 1
ATOM 729 N N . LYS A 1 89 ? 3.670 9.471 -8.993 1.00 86.19 89 LYS A N 1
ATOM 730 C CA . LYS A 1 89 ? 3.710 10.932 -9.170 1.00 86.19 89 LYS A CA 1
ATOM 731 C C . LYS A 1 89 ? 3.789 11.699 -7.855 1.00 86.19 89 LYS A C 1
ATOM 733 O O . LYS A 1 89 ? 4.364 12.779 -7.830 1.00 86.19 89 LYS A O 1
ATOM 738 N N . ASP A 1 90 ? 3.222 11.151 -6.787 1.00 81.00 90 ASP A N 1
ATOM 739 C CA . ASP A 1 90 ? 3.085 11.847 -5.515 1.00 81.00 90 ASP A CA 1
ATOM 740 C C . ASP A 1 90 ? 4.458 12.161 -4.923 1.00 81.00 90 ASP A C 1
ATOM 742 O O . ASP A 1 90 ? 5.329 11.280 -4.831 1.00 81.00 90 ASP A O 1
ATOM 746 N N . ASN A 1 91 ? 4.623 13.405 -4.473 1.00 87.44 91 ASN A N 1
ATOM 747 C CA . ASN A 1 91 ? 5.639 13.725 -3.486 1.00 87.44 91 ASN A CA 1
ATOM 748 C C . ASN A 1 91 ? 5.190 13.107 -2.157 1.00 87.44 91 ASN A C 1
ATOM 750 O O . ASN A 1 91 ? 4.134 13.445 -1.627 1.00 87.44 91 ASN A O 1
ATOM 754 N N . ILE A 1 92 ? 5.991 12.178 -1.641 1.00 93.50 92 ILE A N 1
ATOM 755 C CA . ILE A 1 92 ? 5.697 11.450 -0.404 1.00 93.50 92 ILE A CA 1
ATOM 756 C C . ILE A 1 92 ? 6.367 12.081 0.824 1.00 93.50 92 ILE A C 1
ATOM 758 O O . ILE A 1 92 ? 6.577 11.394 1.816 1.00 93.50 92 ILE A O 1
ATOM 762 N N . GLY A 1 93 ? 6.718 13.370 0.750 1.00 93.69 93 GLY A N 1
ATOM 763 C CA . GLY A 1 93 ? 7.386 14.103 1.828 1.00 93.69 93 GLY A CA 1
ATOM 764 C C . GLY A 1 93 ? 8.866 13.750 1.972 1.00 93.69 93 GLY A C 1
ATOM 765 O O . GLY A 1 93 ? 9.381 13.755 3.083 1.00 93.69 93 GLY A O 1
ATOM 766 N N . ILE A 1 94 ? 9.529 13.385 0.869 1.00 96.50 94 ILE A N 1
ATOM 767 C CA . ILE A 1 94 ? 10.953 13.024 0.837 1.00 96.50 94 ILE A CA 1
ATOM 768 C C . ILE A 1 94 ? 11.614 13.775 -0.318 1.00 96.50 94 ILE A C 1
ATOM 770 O O . ILE A 1 94 ? 11.310 13.500 -1.480 1.00 96.50 94 ILE A O 1
ATOM 774 N N . ASP A 1 95 ? 12.543 14.676 0.001 1.00 93.25 95 ASP A N 1
ATOM 775 C CA . ASP A 1 95 ? 13.186 15.553 -0.987 1.00 93.25 95 ASP A CA 1
ATOM 776 C C . ASP A 1 95 ? 14.138 14.795 -1.920 1.00 93.25 95 ASP A C 1
ATOM 778 O O . ASP A 1 95 ? 14.209 15.050 -3.124 1.00 93.25 95 ASP A O 1
ATOM 782 N N . ASN A 1 96 ? 14.872 13.817 -1.383 1.00 94.00 96 ASN A N 1
ATOM 783 C CA . ASN A 1 96 ? 15.762 12.997 -2.193 1.00 94.00 96 ASN A CA 1
ATOM 784 C C . ASN A 1 96 ? 14.951 11.999 -3.032 1.00 94.00 96 ASN A C 1
ATOM 786 O O . ASN A 1 96 ? 14.463 10.993 -2.517 1.00 94.00 96 ASN A O 1
ATOM 790 N N . ASN A 1 97 ? 14.875 12.219 -4.348 1.00 92.62 97 ASN A N 1
ATOM 791 C CA . ASN A 1 97 ? 14.079 11.366 -5.235 1.00 92.62 97 ASN A CA 1
ATOM 792 C C . ASN A 1 97 ? 14.512 9.884 -5.236 1.00 92.62 97 ASN A C 1
ATOM 794 O O . ASN A 1 97 ? 13.679 8.987 -5.378 1.00 92.62 97 ASN A O 1
ATOM 798 N N . THR A 1 98 ? 15.807 9.598 -5.057 1.00 93.06 98 THR A N 1
ATOM 799 C CA . THR A 1 98 ? 16.288 8.208 -4.993 1.00 93.06 98 THR A CA 1
ATOM 800 C C . THR A 1 98 ? 15.777 7.514 -3.736 1.00 93.06 98 THR A C 1
ATOM 802 O O . THR A 1 98 ? 15.299 6.380 -3.820 1.00 93.06 98 THR A O 1
ATOM 805 N N . ASP A 1 99 ? 15.851 8.176 -2.583 1.00 96.06 99 ASP A N 1
ATOM 806 C CA . ASP A 1 99 ? 15.321 7.632 -1.336 1.00 96.06 99 ASP A CA 1
ATOM 807 C C . ASP A 1 99 ? 13.787 7.579 -1.363 1.00 96.06 99 ASP A C 1
ATOM 809 O O . ASP A 1 99 ? 13.228 6.556 -0.971 1.00 96.06 99 ASP A O 1
ATOM 813 N N . ALA A 1 100 ? 13.104 8.563 -1.960 1.00 96.94 100 ALA A N 1
ATOM 814 C CA . ALA A 1 100 ? 11.659 8.518 -2.192 1.00 96.94 100 ALA A CA 1
ATOM 815 C C . ALA A 1 100 ? 11.252 7.283 -3.018 1.00 96.94 100 ALA A C 1
ATOM 817 O O . ALA A 1 100 ? 10.347 6.539 -2.640 1.00 96.94 100 ALA A O 1
ATOM 818 N N . CYS A 1 101 ? 11.959 6.995 -4.115 1.00 96.56 101 CYS A N 1
ATOM 819 C CA . CYS A 1 101 ? 11.722 5.798 -4.923 1.00 96.56 101 CYS A CA 1
ATOM 820 C C . CYS A 1 101 ? 11.991 4.499 -4.149 1.00 96.56 101 CYS A C 1
ATOM 822 O O . CYS A 1 101 ? 11.261 3.515 -4.296 1.00 96.56 101 CYS A O 1
ATOM 824 N N . LYS A 1 102 ? 13.025 4.471 -3.302 1.00 97.12 102 LYS A N 1
ATOM 825 C CA . LYS A 1 102 ? 13.323 3.299 -2.470 1.00 97.12 102 LYS A CA 1
ATOM 826 C C . LYS A 1 102 ? 12.275 3.090 -1.382 1.00 97.12 102 LYS A C 1
ATOM 828 O O . LYS A 1 102 ? 11.876 1.946 -1.187 1.00 97.12 102 LYS A O 1
ATOM 833 N N . VAL A 1 103 ? 11.766 4.158 -0.767 1.00 98.25 103 VAL A N 1
ATOM 834 C CA . VAL A 1 103 ? 10.638 4.091 0.170 1.00 98.25 103 VAL A CA 1
ATOM 835 C C . VAL A 1 103 ? 9.382 3.596 -0.539 1.00 98.25 103 VAL A C 1
ATOM 837 O O . VAL A 1 103 ? 8.793 2.631 -0.074 1.00 98.25 103 VAL A O 1
ATOM 840 N N . LYS A 1 104 ? 9.011 4.134 -1.710 1.00 98.12 104 LYS A N 1
ATOM 841 C CA . LYS A 1 104 ? 7.871 3.610 -2.493 1.00 98.12 104 LYS A CA 1
ATOM 842 C C . LYS A 1 104 ? 8.020 2.111 -2.778 1.00 98.12 104 LYS A C 1
ATOM 844 O O . LYS A 1 104 ? 7.073 1.353 -2.600 1.00 98.12 104 LYS A O 1
ATOM 849 N N . GLY A 1 105 ? 9.221 1.670 -3.160 1.00 97.75 105 GLY A N 1
ATOM 850 C CA . GLY A 1 105 ? 9.531 0.249 -3.331 1.00 97.75 105 GLY A CA 1
ATOM 851 C C . GLY A 1 105 ? 9.407 -0.571 -2.040 1.00 97.75 105 GLY A C 1
ATOM 852 O O . GLY A 1 105 ? 8.878 -1.678 -2.085 1.00 97.75 105 GLY A O 1
ATOM 853 N N . LEU A 1 106 ? 9.855 -0.032 -0.902 1.00 98.56 106 LEU A N 1
ATOM 854 C CA . LEU A 1 106 ? 9.710 -0.657 0.415 1.00 98.56 106 LEU A CA 1
ATOM 855 C C . LEU A 1 106 ? 8.234 -0.799 0.806 1.00 98.56 106 LEU A C 1
ATOM 857 O O . LEU A 1 106 ? 7.836 -1.868 1.251 1.00 98.56 106 LEU A O 1
ATOM 861 N N . LEU A 1 107 ? 7.411 0.233 0.601 1.00 98.56 107 LEU A N 1
ATOM 862 C CA . LEU A 1 107 ? 5.979 0.185 0.915 1.00 98.56 107 LEU A CA 1
ATOM 863 C C . LEU A 1 107 ? 5.263 -0.930 0.137 1.00 98.56 107 LEU A C 1
ATOM 865 O O . LEU A 1 107 ? 4.443 -1.644 0.706 1.00 98.56 107 LEU A O 1
ATOM 869 N N . LEU A 1 108 ? 5.608 -1.118 -1.141 1.00 98.12 108 LEU A N 1
ATOM 870 C CA . LEU A 1 108 ? 5.079 -2.204 -1.975 1.00 98.12 108 LEU A CA 1
ATOM 871 C C . LEU A 1 108 ? 5.493 -3.595 -1.463 1.00 98.12 108 LEU A C 1
ATOM 873 O O . LEU A 1 108 ? 4.690 -4.527 -1.478 1.00 98.12 108 LEU A O 1
ATOM 877 N N . LEU A 1 109 ? 6.735 -3.743 -0.998 1.00 97.81 109 LEU A N 1
ATOM 878 C CA . LEU A 1 109 ? 7.220 -4.989 -0.397 1.00 97.81 109 LEU A CA 1
ATOM 879 C C . LEU A 1 109 ? 6.547 -5.278 0.950 1.00 97.81 109 LEU A C 1
ATOM 881 O O . LEU A 1 109 ? 6.117 -6.393 1.207 1.00 97.81 109 LEU A O 1
ATOM 885 N N . ILE A 1 110 ? 6.401 -4.270 1.806 1.00 98.31 110 ILE A N 1
ATOM 886 C CA . ILE A 1 110 ? 5.692 -4.424 3.079 1.00 98.31 110 ILE A CA 1
ATOM 887 C C . ILE A 1 110 ? 4.227 -4.797 2.825 1.00 98.31 110 ILE A C 1
ATOM 889 O O . ILE A 1 110 ? 3.697 -5.691 3.480 1.00 98.31 110 ILE A O 1
ATOM 893 N N . LYS A 1 111 ? 3.578 -4.172 1.834 1.00 97.69 111 LYS A N 1
ATOM 894 C CA . LYS A 1 111 ? 2.189 -4.474 1.477 1.00 97.69 111 LYS A CA 1
ATOM 895 C C . LYS A 1 111 ? 1.979 -5.947 1.116 1.00 97.69 111 LYS A C 1
ATOM 897 O O . LYS A 1 111 ? 0.918 -6.483 1.426 1.00 97.69 111 LYS A O 1
ATOM 902 N N . SER A 1 112 ? 2.963 -6.619 0.510 1.00 95.38 112 SER A N 1
ATOM 903 C CA . SER A 1 112 ? 2.827 -8.039 0.156 1.00 95.38 112 SER A CA 1
ATOM 904 C C . SER A 1 112 ? 2.833 -8.984 1.358 1.00 95.38 112 SER A C 1
ATOM 906 O O . SER A 1 112 ? 2.482 -10.147 1.196 1.00 95.38 112 SER A O 1
ATOM 908 N N . VAL A 1 113 ? 3.228 -8.508 2.541 1.00 96.25 113 VAL A N 1
ATOM 909 C CA . VAL A 1 113 ? 3.254 -9.295 3.786 1.00 96.25 113 VAL A CA 1
ATOM 910 C C . VAL A 1 113 ? 2.277 -8.764 4.838 1.00 96.25 113 VAL A C 1
ATOM 912 O O . VAL A 1 113 ? 2.245 -9.262 5.961 1.00 96.25 113 VAL A O 1
ATOM 915 N N . CYS A 1 114 ? 1.471 -7.754 4.499 1.00 96.44 114 CYS A N 1
ATOM 916 C CA . CYS A 1 114 ? 0.396 -7.285 5.366 1.00 96.44 114 CYS A CA 1
ATOM 917 C C . CYS A 1 114 ? -0.676 -8.365 5.563 1.00 96.44 114 CYS A C 1
ATOM 919 O O . CYS A 1 114 ? -0.884 -9.228 4.707 1.00 96.44 114 CYS A O 1
ATOM 921 N N . LEU A 1 115 ? -1.422 -8.257 6.666 1.00 93.31 115 LEU A N 1
ATOM 922 C CA . LEU A 1 115 ? -2.650 -9.019 6.852 1.00 93.31 115 LEU A CA 1
ATOM 923 C C . LEU A 1 115 ? -3.562 -8.786 5.646 1.00 93.31 115 LEU A C 1
ATOM 925 O O . LEU A 1 115 ? -3.718 -7.648 5.184 1.00 93.31 115 LEU A O 1
ATOM 929 N N . LYS A 1 116 ? -4.155 -9.873 5.148 1.00 88.25 116 LYS A N 1
ATOM 930 C CA . LYS A 1 116 ? -5.029 -9.855 3.976 1.00 88.25 116 LYS A CA 1
ATOM 931 C C . LYS A 1 116 ? -6.096 -8.766 4.113 1.00 88.25 116 LYS A C 1
ATOM 933 O O . LYS A 1 116 ? -6.701 -8.622 5.168 1.00 88.25 116 LYS A O 1
ATOM 938 N N . GLU A 1 117 ? -6.307 -8.021 3.028 1.00 87.00 117 GLU A N 1
ATOM 939 C CA . GLU A 1 117 ? -7.268 -6.909 2.959 1.00 87.00 117 GLU A CA 1
ATOM 940 C C . GLU A 1 117 ? -7.009 -5.785 3.988 1.00 87.00 117 GLU A C 1
ATOM 942 O O . GLU A 1 117 ? -7.915 -5.068 4.407 1.00 87.00 117 GLU A O 1
ATOM 947 N N . THR A 1 118 ? -5.744 -5.594 4.381 1.00 92.12 118 THR A N 1
ATOM 948 C CA . THR A 1 118 ? -5.309 -4.450 5.189 1.00 92.12 118 THR A CA 1
ATOM 949 C C . THR A 1 118 ? -3.975 -3.877 4.704 1.00 92.12 118 THR A C 1
ATOM 951 O O . THR A 1 118 ? -3.253 -4.481 3.910 1.00 92.12 118 THR A O 1
ATOM 954 N N . ASN A 1 119 ? -3.598 -2.724 5.250 1.00 96.69 119 ASN A N 1
ATOM 955 C CA . ASN A 1 119 ? -2.249 -2.152 5.158 1.00 96.69 119 ASN A CA 1
ATOM 956 C C . ASN A 1 119 ? -1.448 -2.343 6.464 1.00 96.69 119 ASN A C 1
ATOM 958 O O . ASN A 1 119 ? -0.521 -1.579 6.739 1.00 96.69 119 ASN A O 1
ATOM 962 N N . LYS A 1 120 ? -1.834 -3.320 7.296 1.00 97.00 120 LYS A N 1
ATOM 963 C CA . LYS A 1 120 ? -1.200 -3.616 8.585 1.00 97.00 120 LYS A CA 1
ATOM 964 C C . LYS A 1 120 ? -0.285 -4.820 8.444 1.00 97.00 120 LYS A C 1
ATOM 966 O O . LYS A 1 120 ? -0.721 -5.876 7.995 1.00 97.00 120 LYS A O 1
ATOM 971 N N . TYR A 1 121 ? 0.961 -4.681 8.863 1.00 97.69 121 TYR A N 1
ATOM 972 C CA . TYR A 1 121 ? 1.845 -5.816 9.107 1.00 97.69 121 TYR A CA 1
ATOM 973 C C . TYR A 1 121 ? 1.955 -6.024 10.612 1.00 97.69 121 TYR A C 1
ATOM 975 O O . TYR A 1 121 ? 2.258 -5.071 11.327 1.00 97.69 121 TYR A O 1
ATOM 983 N N . ILE A 1 122 ? 1.734 -7.253 11.074 1.00 96.75 122 ILE A N 1
ATOM 984 C CA . ILE A 1 122 ? 1.878 -7.654 12.475 1.00 96.75 122 ILE A CA 1
ATOM 985 C C . ILE A 1 122 ? 2.926 -8.762 12.523 1.00 96.75 122 ILE A C 1
ATOM 987 O O . ILE A 1 122 ? 2.838 -9.726 11.766 1.00 96.75 122 ILE A O 1
ATOM 991 N N . SER A 1 123 ? 3.930 -8.613 13.382 1.00 96.62 123 SER A N 1
ATOM 992 C CA . SER A 1 123 ? 4.950 -9.639 13.590 1.00 96.62 123 SER A CA 1
ATOM 993 C C . SER A 1 123 ? 4.351 -10.863 14.266 1.00 96.62 123 SER A C 1
ATOM 995 O O . SER A 1 123 ? 3.640 -10.737 15.261 1.00 96.62 123 SER A O 1
ATOM 997 N N . ASN A 1 124 ? 4.703 -12.053 13.781 1.00 94.69 124 ASN A N 1
ATOM 998 C CA . ASN A 1 124 ? 4.329 -13.298 14.446 1.00 94.69 124 ASN A CA 1
ATOM 999 C C . ASN A 1 124 ? 5.089 -13.465 15.765 1.00 94.69 124 ASN A C 1
ATOM 1001 O O . ASN A 1 124 ? 4.575 -14.052 16.714 1.00 94.69 124 ASN A O 1
ATOM 1005 N N . LYS A 1 125 ? 6.327 -12.957 15.829 1.00 93.31 125 LYS A N 1
ATOM 1006 C CA . LYS A 1 125 ? 7.170 -12.987 17.030 1.00 93.31 125 LYS A CA 1
ATOM 1007 C C . LYS A 1 125 ? 7.573 -11.563 17.404 1.00 93.31 125 LYS A C 1
ATOM 1009 O O . LYS A 1 125 ? 8.717 -11.184 17.132 1.00 93.31 125 LYS A O 1
ATOM 1014 N N . PRO A 1 126 ? 6.658 -10.758 17.977 1.00 91.25 126 PRO A N 1
ATOM 1015 C CA . PRO A 1 126 ? 6.947 -9.370 18.309 1.00 91.25 126 PRO A CA 1
ATOM 1016 C C . PRO A 1 126 ? 8.128 -9.274 19.274 1.00 91.25 126 PRO A C 1
ATOM 1018 O O . PRO A 1 126 ? 8.306 -10.098 20.172 1.00 91.25 126 PRO A O 1
ATOM 1021 N N . TYR A 1 127 ? 8.946 -8.243 19.091 1.00 86.19 127 TYR A N 1
ATOM 1022 C CA . TYR A 1 127 ? 10.105 -7.993 19.936 1.00 86.19 127 TYR A CA 1
ATOM 1023 C C . TYR A 1 127 ? 9.753 -6.906 20.947 1.00 86.19 127 TYR A C 1
ATOM 1025 O O . TYR A 1 127 ? 9.592 -5.746 20.576 1.00 86.19 127 TYR A O 1
ATOM 1033 N N . LYS A 1 128 ? 9.612 -7.280 22.227 1.00 88.12 128 LYS A N 1
ATOM 1034 C CA . LYS A 1 128 ? 9.244 -6.359 23.323 1.00 88.12 128 LYS A CA 1
ATOM 1035 C C . LYS A 1 128 ? 7.962 -5.552 23.029 1.00 88.12 128 LYS A C 1
ATOM 1037 O O . LYS A 1 128 ? 7.936 -4.340 23.208 1.00 88.12 128 LYS A O 1
ATOM 1042 N N . GLY A 1 129 ? 6.926 -6.214 22.506 1.00 80.81 129 GLY A N 1
ATOM 1043 C CA . GLY A 1 129 ? 5.654 -5.573 22.126 1.00 80.81 129 GLY A CA 1
ATOM 1044 C C . GLY A 1 129 ? 5.724 -4.693 20.869 1.00 80.81 129 GLY A C 1
ATOM 1045 O O . GLY A 1 129 ? 4.739 -4.069 20.487 1.00 80.81 129 GLY A O 1
ATOM 1046 N N . SER A 1 130 ? 6.883 -4.637 20.210 1.00 88.25 130 SER A N 1
ATOM 1047 C CA . SER A 1 130 ? 7.108 -3.890 18.972 1.00 88.25 130 SER A CA 1
ATOM 1048 C C . SER A 1 130 ? 7.286 -4.823 17.778 1.00 88.25 130 SER A C 1
ATOM 1050 O O . SER A 1 130 ? 7.431 -6.043 17.909 1.00 88.25 130 SER A O 1
ATOM 1052 N N . ILE A 1 131 ? 7.320 -4.225 16.590 1.00 94.44 131 ILE A N 1
ATOM 1053 C CA . ILE A 1 131 ? 7.656 -4.923 15.355 1.00 94.44 131 ILE A CA 1
ATOM 1054 C C . ILE A 1 131 ? 9.002 -5.660 15.453 1.00 94.44 131 ILE A C 1
ATOM 1056 O O . ILE A 1 131 ? 10.026 -5.101 15.853 1.00 94.44 131 ILE A O 1
ATOM 1060 N N . ASN A 1 132 ? 9.019 -6.911 15.006 1.00 96.25 132 ASN A N 1
ATOM 1061 C CA . ASN A 1 132 ? 10.243 -7.655 14.760 1.00 96.25 132 ASN A CA 1
ATOM 1062 C C . ASN A 1 132 ? 10.782 -7.311 13.366 1.00 96.25 132 ASN A C 1
ATOM 1064 O O . ASN A 1 132 ? 10.331 -7.836 12.345 1.00 96.25 132 ASN A O 1
ATOM 1068 N N . LYS A 1 133 ? 11.748 -6.387 13.322 1.00 95.75 133 LYS A N 1
ATOM 1069 C CA . LYS A 1 133 ? 12.346 -5.918 12.063 1.00 95.75 133 LYS A CA 1
ATOM 1070 C C . LYS A 1 133 ? 13.118 -7.023 11.335 1.00 95.75 133 LYS A C 1
ATOM 1072 O O . LYS A 1 133 ? 13.082 -7.053 10.113 1.00 95.75 133 LYS A O 1
ATOM 1077 N N . THR A 1 134 ? 13.743 -7.952 12.061 1.00 96.31 134 THR A N 1
ATOM 1078 C CA . THR A 1 134 ? 14.451 -9.096 11.463 1.00 96.31 134 THR A CA 1
ATOM 1079 C C . THR A 1 134 ? 13.483 -10.047 10.770 1.00 96.31 134 THR A C 1
ATOM 1081 O O . THR A 1 134 ? 13.739 -10.485 9.652 1.00 96.31 134 THR A O 1
ATOM 1084 N N . GLU A 1 135 ? 12.347 -10.338 11.409 1.00 97.38 135 GLU A N 1
ATOM 1085 C CA . GLU A 1 135 ? 11.267 -11.115 10.795 1.00 97.38 135 GLU A CA 1
ATOM 1086 C C . GLU A 1 135 ? 10.779 -10.436 9.511 1.00 97.38 135 GLU A C 1
ATOM 1088 O O . GLU A 1 135 ? 10.744 -11.071 8.458 1.00 97.38 135 GLU A O 1
ATOM 1093 N N . LEU A 1 136 ? 10.489 -9.131 9.577 1.00 97.81 136 LEU A N 1
ATOM 1094 C CA . LEU A 1 136 ? 10.039 -8.374 8.412 1.00 97.81 136 LEU A CA 1
ATOM 1095 C C . LEU A 1 136 ? 11.079 -8.400 7.283 1.00 97.81 136 LEU A C 1
ATOM 1097 O O . LEU A 1 136 ? 10.713 -8.663 6.141 1.00 97.81 136 LEU A O 1
ATOM 1101 N N . ALA A 1 137 ? 12.357 -8.155 7.595 1.00 97.81 137 ALA A N 1
ATOM 1102 C CA . ALA A 1 137 ? 13.459 -8.143 6.631 1.00 97.81 137 ALA A CA 1
ATOM 1103 C C . ALA A 1 137 ? 13.545 -9.465 5.860 1.00 97.81 137 ALA A C 1
ATOM 1105 O O . ALA A 1 137 ? 13.601 -9.459 4.629 1.00 97.81 137 ALA A O 1
ATOM 1106 N N . ASN A 1 138 ? 13.462 -10.587 6.580 1.00 97.94 138 ASN A N 1
ATOM 1107 C CA . ASN A 1 138 ? 13.476 -11.922 5.993 1.00 97.94 138 ASN A CA 1
ATOM 1108 C C . ASN A 1 138 ? 12.261 -12.162 5.088 1.00 97.94 138 ASN A C 1
ATOM 1110 O O . ASN A 1 138 ? 12.425 -12.658 3.975 1.00 97.94 138 ASN A O 1
ATOM 1114 N N . LEU A 1 139 ? 11.058 -11.779 5.532 1.00 97.56 139 LEU A N 1
ATOM 1115 C CA . LEU A 1 139 ? 9.825 -11.965 4.759 1.00 97.56 139 LEU A CA 1
ATOM 1116 C C . LEU A 1 139 ? 9.830 -11.191 3.435 1.00 97.56 139 LEU A C 1
ATOM 1118 O O . LEU A 1 139 ? 9.322 -11.691 2.433 1.00 97.56 139 LEU A O 1
ATOM 1122 N N . ILE A 1 140 ? 10.405 -9.986 3.415 1.00 96.56 140 ILE A N 1
ATOM 1123 C CA . ILE A 1 140 ? 10.450 -9.140 2.211 1.00 96.56 140 ILE A CA 1
ATOM 1124 C C . ILE A 1 140 ? 11.768 -9.239 1.430 1.00 96.56 140 ILE A C 1
ATOM 1126 O O . ILE A 1 140 ? 11.952 -8.515 0.449 1.00 96.56 140 ILE A O 1
ATOM 1130 N N . GLY A 1 141 ? 12.685 -10.115 1.854 1.00 96.38 141 GLY A N 1
ATOM 1131 C CA . GLY A 1 141 ? 13.956 -10.373 1.176 1.00 96.38 141 GLY A CA 1
ATOM 1132 C C . GLY A 1 141 ? 14.923 -9.184 1.172 1.00 96.38 141 GLY A C 1
ATOM 1133 O O . GLY A 1 141 ? 15.601 -8.951 0.170 1.00 96.38 141 GLY A O 1
ATOM 1134 N N . LEU A 1 142 ? 14.978 -8.413 2.260 1.00 96.75 142 LEU A N 1
ATOM 1135 C CA . LEU A 1 142 ? 15.927 -7.310 2.438 1.00 96.75 142 LEU A CA 1
ATOM 1136 C C . LEU A 1 142 ? 16.913 -7.609 3.564 1.00 96.75 142 LEU A C 1
ATOM 1138 O O . LEU A 1 142 ? 16.593 -8.303 4.524 1.00 96.75 142 LEU A O 1
ATOM 1142 N N . ASP A 1 143 ? 18.108 -7.029 3.485 1.00 96.75 143 ASP A N 1
ATOM 1143 C CA . ASP A 1 143 ? 19.012 -7.011 4.628 1.00 96.75 143 ASP A CA 1
ATOM 1144 C C . ASP A 1 143 ? 18.532 -6.006 5.692 1.00 96.75 143 ASP A C 1
ATOM 1146 O O . ASP A 1 143 ? 17.897 -4.987 5.392 1.00 96.75 143 ASP A O 1
ATOM 1150 N N . ASN A 1 144 ? 18.874 -6.273 6.955 1.00 96.19 144 ASN A N 1
ATOM 1151 C CA . ASN A 1 144 ? 18.439 -5.457 8.090 1.00 96.19 144 ASN A CA 1
ATOM 1152 C C . ASN A 1 144 ? 18.904 -3.996 8.005 1.00 96.19 144 ASN A C 1
ATOM 1154 O O . ASN A 1 144 ? 18.179 -3.101 8.438 1.00 96.19 144 ASN A O 1
ATOM 1158 N N . LYS A 1 145 ? 20.093 -3.727 7.450 1.00 97.44 145 LYS A N 1
ATOM 1159 C CA . LYS A 1 145 ? 20.630 -2.362 7.351 1.00 97.44 145 LYS A CA 1
ATOM 1160 C C . LYS A 1 145 ? 19.814 -1.543 6.353 1.00 97.44 145 LYS A C 1
ATOM 1162 O O . LYS A 1 145 ? 19.428 -0.414 6.658 1.00 97.44 145 LYS A O 1
ATOM 1167 N N . THR A 1 146 ? 19.515 -2.120 5.193 1.00 97.12 146 THR A N 1
ATOM 1168 C CA . THR A 1 146 ? 18.660 -1.507 4.174 1.00 97.12 146 THR A CA 1
ATOM 1169 C C . THR A 1 146 ? 17.242 -1.304 4.695 1.00 97.12 146 THR A C 1
ATOM 1171 O O . THR A 1 146 ? 16.707 -0.205 4.540 1.00 97.12 146 THR A O 1
ATOM 1174 N N . LEU A 1 147 ? 16.645 -2.317 5.340 1.00 98.00 147 LEU A N 1
ATOM 1175 C CA . LEU A 1 147 ? 15.317 -2.178 5.939 1.00 98.00 147 LEU A CA 1
ATOM 1176 C C . LEU A 1 147 ? 15.292 -1.031 6.953 1.00 98.00 147 LEU A C 1
ATOM 1178 O O . LEU A 1 147 ? 14.451 -0.149 6.826 1.00 98.00 147 LEU A O 1
ATOM 1182 N N . ASN A 1 148 ? 16.210 -1.021 7.925 1.00 97.62 148 ASN A N 1
ATOM 1183 C CA . ASN A 1 148 ? 16.223 -0.014 8.987 1.00 97.62 148 ASN A CA 1
ATOM 1184 C C . ASN A 1 148 ? 16.318 1.403 8.424 1.00 97.62 148 ASN A C 1
ATOM 1186 O O . ASN A 1 148 ? 15.468 2.229 8.746 1.00 97.62 148 ASN A O 1
ATOM 1190 N N . LYS A 1 149 ? 17.263 1.644 7.504 1.00 98.06 149 LYS A N 1
ATOM 1191 C CA . LYS A 1 149 ? 17.424 2.952 6.859 1.00 98.06 149 LYS A CA 1
ATOM 1192 C C . LYS A 1 149 ? 16.122 3.433 6.213 1.00 98.06 149 LYS A C 1
ATOM 1194 O O . LYS A 1 149 ? 15.700 4.564 6.424 1.00 98.06 149 LYS A O 1
ATOM 1199 N N . TYR A 1 150 ? 15.506 2.606 5.369 1.00 98.44 150 TYR A N 1
ATOM 1200 C CA . TYR A 1 150 ? 14.332 3.042 4.606 1.00 98.44 150 TYR A CA 1
ATOM 1201 C C . TYR A 1 150 ? 13.047 3.050 5.430 1.00 98.44 150 TYR A C 1
ATOM 1203 O O . TYR A 1 150 ? 12.132 3.804 5.106 1.00 98.44 150 TYR A O 1
ATOM 1211 N N . LEU A 1 151 ? 12.987 2.261 6.502 1.00 98.31 151 LEU A N 1
ATOM 1212 C CA . LEU A 1 151 ? 11.901 2.304 7.469 1.00 98.31 151 LEU A CA 1
ATOM 1213 C C . LEU A 1 151 ? 11.933 3.606 8.283 1.00 98.31 151 LEU A C 1
ATOM 1215 O O . LEU A 1 151 ? 10.883 4.212 8.457 1.00 98.31 151 LEU A O 1
ATOM 1219 N N . GLU A 1 152 ? 13.111 4.061 8.722 1.00 98.25 152 GLU A N 1
ATOM 1220 C CA . GLU A 1 152 ? 13.286 5.349 9.417 1.00 98.25 152 GLU A CA 1
ATOM 1221 C C . GLU A 1 152 ? 12.817 6.518 8.545 1.00 98.25 152 GLU A C 1
ATOM 1223 O O . GLU A 1 152 ? 11.907 7.247 8.939 1.00 98.25 152 GLU A O 1
ATOM 1228 N N . ILE A 1 153 ? 13.313 6.602 7.305 1.00 98.44 153 ILE A N 1
ATOM 1229 C CA . ILE A 1 153 ? 12.896 7.636 6.342 1.00 98.44 153 ILE A CA 1
ATOM 1230 C C . ILE A 1 153 ? 11.375 7.588 6.104 1.00 98.44 153 ILE A C 1
ATOM 1232 O O . ILE A 1 153 ? 10.711 8.621 6.042 1.00 98.44 153 ILE A O 1
ATOM 1236 N N . ALA A 1 154 ? 10.791 6.392 5.969 1.00 98.38 154 ALA A N 1
ATOM 1237 C CA . ALA A 1 154 ? 9.353 6.242 5.748 1.00 98.38 154 ALA A CA 1
ATOM 1238 C C . ALA A 1 154 ? 8.507 6.681 6.957 1.00 98.38 154 ALA A C 1
ATOM 1240 O O . ALA A 1 154 ? 7.400 7.189 6.767 1.00 98.38 154 ALA A O 1
ATOM 1241 N N . ILE A 1 155 ? 9.000 6.480 8.183 1.00 98.00 155 ILE A N 1
ATOM 1242 C CA . ILE A 1 155 ? 8.337 6.929 9.414 1.00 98.00 155 ILE A CA 1
ATOM 1243 C C . ILE A 1 155 ? 8.404 8.457 9.522 1.00 98.00 155 ILE A C 1
ATOM 1245 O O . ILE A 1 155 ? 7.369 9.093 9.719 1.00 98.00 155 ILE A O 1
ATOM 1249 N N . GLU A 1 156 ? 9.584 9.050 9.322 1.00 97.75 156 GLU A N 1
ATOM 1250 C CA . GLU A 1 156 ? 9.784 10.508 9.332 1.00 97.75 156 GLU A CA 1
ATOM 1251 C C . GLU A 1 156 ? 8.893 11.208 8.296 1.00 97.75 156 GLU A C 1
ATOM 1253 O O . GLU A 1 156 ? 8.216 12.193 8.599 1.00 97.75 156 GLU A O 1
ATOM 1258 N N . ALA A 1 157 ? 8.792 10.627 7.098 1.00 97.12 157 ALA A N 1
ATOM 1259 C CA . ALA A 1 157 ? 7.947 11.113 6.011 1.00 97.12 157 ALA A CA 1
ATOM 1260 C C . ALA A 1 157 ? 6.446 10.784 6.172 1.00 97.12 157 ALA A C 1
ATOM 1262 O O . ALA A 1 157 ? 5.658 10.982 5.239 1.00 97.12 157 ALA A O 1
ATOM 1263 N N . LYS A 1 158 ? 6.026 10.246 7.328 1.00 96.50 158 LYS A N 1
ATOM 1264 C CA . LYS A 1 158 ? 4.635 9.857 7.639 1.00 96.50 158 LYS A CA 1
ATOM 1265 C C . LYS A 1 158 ? 4.016 8.915 6.597 1.00 96.50 158 LYS A C 1
ATOM 1267 O O . LYS A 1 158 ? 2.816 8.962 6.331 1.00 96.50 158 LYS A O 1
ATOM 1272 N N . GLN A 1 159 ? 4.831 8.045 6.004 1.00 97.75 159 GLN A N 1
ATOM 1273 C CA . GLN A 1 159 ? 4.387 6.977 5.104 1.00 97.75 159 GLN A CA 1
ATOM 1274 C C . GLN A 1 159 ? 4.095 5.677 5.858 1.00 97.75 159 GLN A C 1
ATOM 1276 O O . GLN A 1 159 ? 3.307 4.854 5.386 1.00 97.75 159 GLN A O 1
ATOM 1281 N N . ILE A 1 160 ? 4.709 5.503 7.031 1.00 98.00 160 ILE A N 1
ATOM 1282 C CA . ILE A 1 160 ? 4.510 4.373 7.938 1.00 98.00 160 ILE A CA 1
ATOM 1283 C C . ILE A 1 160 ? 4.255 4.898 9.352 1.00 98.00 160 ILE A C 1
ATOM 1285 O O . ILE A 1 160 ? 4.902 5.841 9.800 1.00 98.00 160 ILE A O 1
ATOM 1289 N N . LYS A 1 161 ? 3.343 4.241 10.069 1.00 96.31 161 LYS A N 1
ATOM 1290 C CA . LYS A 1 161 ? 3.153 4.389 11.514 1.00 96.31 161 LYS A CA 1
ATOM 1291 C C . LYS A 1 161 ? 3.468 3.066 12.205 1.00 96.31 161 LYS A C 1
ATOM 1293 O O . LYS A 1 161 ? 2.997 2.025 11.756 1.00 96.31 161 LYS A O 1
ATOM 1298 N N . LEU A 1 162 ? 4.236 3.100 13.291 1.00 95.62 162 LEU A N 1
ATOM 1299 C CA . LEU A 1 162 ? 4.391 1.935 14.165 1.00 95.62 162 LEU A CA 1
ATOM 1300 C C . LEU A 1 162 ? 3.110 1.735 14.980 1.00 95.62 162 LEU A C 1
ATOM 1302 O O . LEU A 1 162 ? 2.511 2.703 15.450 1.00 95.62 162 LEU A O 1
ATOM 1306 N N . ILE A 1 163 ? 2.692 0.482 15.108 1.00 94.75 163 ILE A N 1
ATOM 1307 C CA . ILE A 1 163 ? 1.525 0.060 15.889 1.00 94.75 163 ILE A CA 1
ATOM 1308 C C . ILE A 1 163 ? 1.937 -1.109 16.779 1.00 94.75 163 ILE A C 1
ATOM 1310 O O . ILE A 1 163 ? 3.030 -1.661 16.615 1.00 94.75 163 ILE A O 1
ATOM 1314 N N . ASP A 1 164 ? 1.064 -1.508 17.694 1.00 92.06 164 ASP A N 1
ATOM 1315 C CA . ASP A 1 164 ? 1.333 -2.634 18.581 1.00 92.06 164 ASP A CA 1
ATOM 1316 C C . ASP A 1 164 ? 1.703 -3.879 17.770 1.00 92.06 164 ASP A C 1
ATOM 1318 O O . ASP A 1 164 ? 1.009 -4.271 16.827 1.00 92.06 164 ASP A O 1
ATOM 1322 N N . ASN A 1 165 ? 2.850 -4.471 18.116 1.00 94.81 165 ASN A N 1
ATOM 1323 C CA . ASN A 1 165 ? 3.414 -5.648 17.457 1.00 94.81 165 ASN A CA 1
ATOM 1324 C C . ASN A 1 165 ? 3.701 -5.490 15.947 1.00 94.81 165 ASN A C 1
ATOM 1326 O O . ASN A 1 165 ? 3.968 -6.489 15.276 1.00 94.81 165 ASN A O 1
ATOM 1330 N N . GLY A 1 166 ? 3.672 -4.278 15.378 1.00 96.25 166 GLY A N 1
ATOM 1331 C CA . GLY A 1 166 ? 3.665 -4.133 13.924 1.00 96.25 166 GLY A CA 1
ATOM 1332 C C . GLY A 1 166 ? 3.819 -2.720 13.364 1.00 96.25 166 GLY A C 1
ATOM 1333 O O . GLY A 1 166 ? 4.379 -1.815 13.985 1.00 96.25 166 GLY A O 1
ATOM 1334 N N . LEU A 1 167 ? 3.344 -2.544 12.131 1.00 97.56 167 LEU A N 1
ATOM 1335 C CA . LEU A 1 167 ? 3.280 -1.253 11.448 1.00 97.56 167 LEU A CA 1
ATOM 1336 C C . LEU A 1 167 ? 2.041 -1.127 10.550 1.00 97.56 167 LEU A C 1
ATOM 1338 O O . LEU A 1 167 ? 1.404 -2.114 10.177 1.00 97.56 167 LEU A O 1
ATOM 1342 N N . LEU A 1 168 ? 1.735 0.110 10.173 1.00 98.00 168 LEU A N 1
ATOM 1343 C CA . LEU A 1 168 ? 0.643 0.510 9.296 1.00 98.00 168 LEU A CA 1
ATOM 1344 C C . LEU A 1 168 ? 1.185 1.366 8.146 1.00 98.00 168 LEU A C 1
ATOM 1346 O O . LEU A 1 168 ? 1.826 2.391 8.388 1.00 98.00 168 LEU A O 1
ATOM 1350 N N . ILE A 1 169 ? 0.884 0.990 6.901 1.00 98.19 169 ILE A N 1
ATOM 1351 C CA . ILE A 1 169 ? 1.146 1.835 5.727 1.00 98.19 169 ILE A CA 1
ATOM 1352 C C . ILE A 1 169 ? 0.088 2.947 5.658 1.00 98.19 169 ILE A C 1
ATOM 1354 O O . ILE A 1 169 ? -1.115 2.679 5.593 1.00 98.19 169 ILE A O 1
ATOM 1358 N N . LEU A 1 170 ? 0.551 4.199 5.628 1.00 96.62 170 LEU A N 1
ATOM 1359 C CA . LEU A 1 170 ? -0.281 5.408 5.571 1.00 96.62 170 LEU A CA 1
ATOM 1360 C C . LEU A 1 170 ? -0.459 5.956 4.146 1.00 96.62 170 LEU A C 1
ATOM 1362 O O . LEU A 1 170 ? -1.340 6.782 3.905 1.00 96.62 170 LEU A O 1
ATOM 1366 N N . ASN A 1 171 ? 0.375 5.518 3.199 1.00 94.56 171 ASN A N 1
ATOM 1367 C CA . ASN A 1 171 ? 0.349 6.012 1.827 1.00 94.56 171 ASN A CA 1
ATOM 1368 C C . ASN A 1 171 ? -0.996 5.690 1.146 1.00 94.56 171 ASN A C 1
ATOM 1370 O O . ASN A 1 171 ? -1.319 4.527 0.904 1.00 94.56 171 ASN A O 1
ATOM 1374 N N . LYS A 1 172 ? -1.767 6.732 0.806 1.00 90.69 172 LYS A N 1
ATOM 1375 C CA . LYS A 1 172 ? -3.121 6.608 0.232 1.00 90.69 172 LYS A CA 1
ATOM 1376 C C . LYS A 1 172 ? -3.141 5.976 -1.160 1.00 90.69 172 LYS A C 1
ATOM 1378 O O . LYS A 1 172 ? -4.182 5.476 -1.578 1.00 90.69 172 LYS A O 1
ATOM 1383 N N . SER A 1 173 ? -2.003 5.963 -1.849 1.00 93.19 173 SER A N 1
ATOM 1384 C CA . SER A 1 173 ? -1.847 5.338 -3.161 1.00 93.19 173 SER A CA 1
ATOM 1385 C C . SER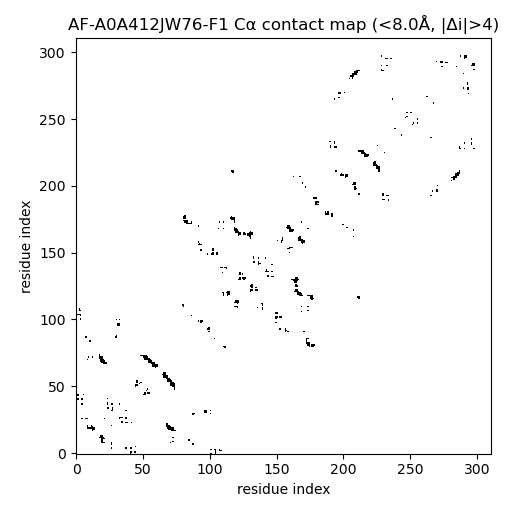 A 1 173 ? -1.702 3.814 -3.076 1.00 93.19 173 SER A C 1
ATOM 1387 O O . SER A 1 173 ? -1.733 3.153 -4.109 1.00 93.19 173 SER A O 1
ATOM 1389 N N . ILE A 1 174 ? -1.592 3.239 -1.871 1.00 94.38 174 ILE A N 1
ATOM 1390 C CA . ILE A 1 174 ? -1.659 1.792 -1.629 1.00 94.38 174 ILE A CA 1
ATOM 1391 C C . ILE A 1 174 ? -3.013 1.467 -1.000 1.00 94.38 174 ILE A C 1
ATOM 1393 O O . ILE A 1 174 ? -3.295 1.841 0.143 1.00 94.38 174 ILE A O 1
ATOM 1397 N N . VAL A 1 175 ? -3.857 0.763 -1.753 1.00 91.88 175 VAL A N 1
ATOM 1398 C CA . VAL A 1 175 ? -5.230 0.453 -1.340 1.00 91.88 175 VAL A CA 1
ATOM 1399 C C . VAL A 1 175 ? -5.196 -0.571 -0.196 1.00 91.88 175 VAL A C 1
ATOM 1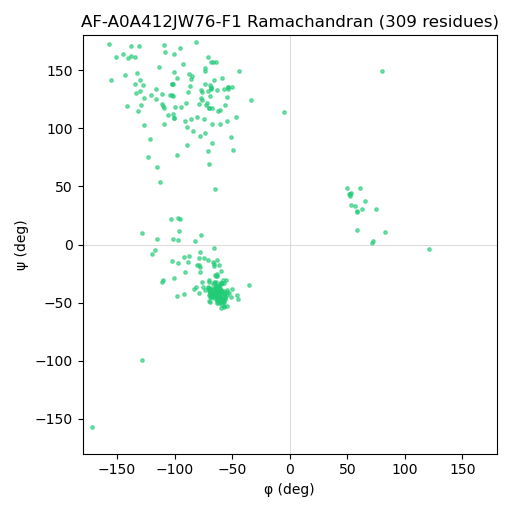401 O O . VAL A 1 175 ? -4.476 -1.572 -0.300 1.00 91.88 175 VAL A O 1
ATOM 1404 N N . PRO A 1 176 ? -5.942 -0.351 0.903 1.00 88.38 176 PRO A N 1
ATOM 1405 C CA . PRO A 1 176 ? -5.934 -1.260 2.046 1.00 88.38 176 PRO A CA 1
ATOM 1406 C C . PRO A 1 176 ? -6.431 -2.660 1.687 1.00 88.38 176 PRO A C 1
ATOM 1408 O O . PRO A 1 176 ? -5.823 -3.640 2.104 1.00 88.38 176 PRO A O 1
ATOM 1411 N N . ASP A 1 177 ? -7.462 -2.763 0.862 1.00 86.38 177 ASP A N 1
ATOM 1412 C CA . ASP A 1 177 ? -8.160 -4.005 0.554 1.00 86.38 177 ASP A CA 1
ATOM 1413 C C . ASP A 1 177 ? -8.277 -4.243 -0.960 1.00 86.38 177 ASP A C 1
ATOM 1415 O O . ASP A 1 177 ? -7.328 -4.713 -1.592 1.00 86.38 177 ASP A O 1
ATOM 1419 N N . PHE A 1 178 ? -9.426 -3.925 -1.549 1.00 84.44 178 PHE A N 1
ATOM 1420 C CA . PHE A 1 178 ? -9.763 -4.159 -2.936 1.00 84.44 178 PHE A CA 1
ATOM 1421 C C . PHE A 1 178 ? -10.487 -2.955 -3.533 1.00 84.44 178 PHE A C 1
ATOM 1423 O O . PHE A 1 178 ? -11.022 -2.098 -2.831 1.00 84.44 178 PHE A O 1
ATOM 1430 N N . VAL A 1 179 ? -10.507 -2.907 -4.860 1.00 76.19 179 VAL A N 1
ATOM 1431 C CA . VAL A 1 179 ? -11.308 -1.947 -5.616 1.00 76.19 179 VAL A CA 1
ATOM 1432 C C . VAL A 1 179 ? -12.413 -2.725 -6.318 1.00 76.19 179 VAL A C 1
ATOM 1434 O O . VAL A 1 179 ? -12.133 -3.652 -7.078 1.00 76.19 179 VAL A O 1
ATOM 1437 N N . GLU A 1 180 ? -13.667 -2.380 -6.036 1.00 71.38 180 GLU A N 1
ATOM 1438 C CA . GLU A 1 180 ? -14.822 -2.899 -6.771 1.00 71.38 180 GLU A CA 1
ATOM 1439 C C . GLU A 1 180 ? -15.096 -2.001 -7.981 1.00 71.38 180 GLU A C 1
ATOM 1441 O O . GLU A 1 180 ? -15.140 -0.778 -7.851 1.00 71.38 180 GLU A O 1
ATOM 1446 N N . ALA A 1 181 ? -15.264 -2.603 -9.161 1.00 59.94 181 ALA A N 1
ATOM 1447 C CA . ALA A 1 181 ? -15.659 -1.869 -10.359 1.00 59.94 181 ALA A CA 1
ATOM 1448 C C . ALA A 1 181 ? -17.112 -1.385 -10.225 1.00 59.94 181 ALA A C 1
ATOM 1450 O O . ALA A 1 181 ? -17.978 -2.145 -9.797 1.00 59.94 181 ALA A O 1
ATOM 1451 N N . GLU A 1 182 ? -17.388 -0.140 -10.625 1.00 50.69 182 GLU A N 1
ATOM 1452 C CA . GLU A 1 182 ? -18.708 0.498 -10.468 1.00 50.69 182 GLU A CA 1
ATOM 1453 C C . GLU A 1 182 ? -19.825 -0.160 -11.305 1.00 50.69 182 GLU A C 1
ATOM 1455 O O . GLU A 1 182 ? -21.001 0.052 -11.028 1.00 50.69 182 GLU A O 1
ATOM 1460 N N . GLN A 1 183 ? -19.480 -0.975 -12.309 1.00 45.25 183 GLN A N 1
ATOM 1461 C CA . GLN A 1 183 ? -20.410 -1.506 -13.315 1.00 45.25 183 GLN A CA 1
ATOM 1462 C C . GLN A 1 183 ? -20.624 -3.027 -13.220 1.00 45.25 183 GLN A C 1
ATOM 1464 O O . GLN A 1 183 ? -20.458 -3.739 -14.210 1.00 45.25 183 GLN A O 1
ATOM 1469 N N . SER A 1 184 ? -20.993 -3.569 -12.056 1.00 43.72 184 SER A N 1
ATOM 1470 C CA . SER A 1 184 ? -21.478 -4.957 -12.007 1.00 43.72 184 SER A CA 1
ATOM 1471 C C . SER A 1 184 ? -22.830 -5.086 -11.309 1.00 43.72 184 SER A C 1
ATOM 1473 O O . SER A 1 184 ? -23.057 -4.532 -10.238 1.00 43.72 184 SER A O 1
ATOM 1475 N N . ASN A 1 185 ? -23.720 -5.898 -11.882 1.00 41.75 185 ASN A N 1
ATOM 1476 C CA . ASN A 1 185 ? -25.044 -6.195 -11.316 1.00 41.75 185 ASN A CA 1
ATOM 1477 C C . ASN A 1 185 ? -24.974 -6.975 -9.983 1.00 41.75 185 ASN A C 1
ATOM 1479 O O . ASN A 1 185 ? -25.999 -7.270 -9.382 1.00 41.75 185 ASN A O 1
ATOM 1483 N N . THR A 1 186 ? -23.768 -7.337 -9.532 1.00 45.16 186 THR A N 1
ATOM 1484 C CA . THR A 1 186 ? -23.485 -8.047 -8.274 1.00 45.16 186 THR A CA 1
ATOM 1485 C C . THR A 1 186 ? -22.632 -7.236 -7.295 1.00 45.16 186 THR A C 1
ATOM 1487 O O . THR A 1 186 ? -22.365 -7.713 -6.195 1.00 45.16 186 THR A O 1
ATOM 1490 N N . SER A 1 187 ? -22.149 -6.051 -7.684 1.00 49.50 187 SER A N 1
ATOM 1491 C CA . SER A 1 187 ? -21.250 -5.244 -6.850 1.00 49.50 187 SER A CA 1
ATOM 1492 C C . SER A 1 187 ? -22.035 -4.380 -5.883 1.00 49.50 187 SER A C 1
ATOM 1494 O O . SER A 1 187 ? -23.055 -3.794 -6.243 1.00 49.50 187 SER A O 1
ATOM 1496 N N . LYS A 1 188 ? -21.498 -4.233 -4.672 1.00 55.12 188 LYS A N 1
ATOM 1497 C CA . LYS A 1 188 ? -21.964 -3.253 -3.694 1.00 55.12 188 LYS A CA 1
ATOM 1498 C C . LYS A 1 188 ? -20.828 -2.249 -3.468 1.00 55.12 188 LYS A C 1
ATOM 1500 O O . LYS A 1 188 ? -20.299 -2.163 -2.354 1.00 55.12 188 LYS A O 1
ATOM 1505 N N . PRO A 1 189 ? -20.474 -1.443 -4.496 1.00 63.62 189 PRO A N 1
ATOM 1506 C CA . PRO A 1 189 ? -19.309 -0.552 -4.457 1.00 63.62 189 PRO A CA 1
ATOM 1507 C C . PRO A 1 189 ? -19.404 0.461 -3.310 1.00 63.62 189 PRO A C 1
ATOM 1509 O O . PRO A 1 189 ? -18.393 0.948 -2.802 1.00 63.62 189 PRO A O 1
ATOM 1512 N N . ILE A 1 190 ? -20.626 0.723 -2.840 1.00 69.00 190 ILE A N 1
ATOM 1513 C CA . ILE A 1 190 ? -20.916 1.576 -1.696 1.00 69.00 190 ILE A CA 1
ATOM 1514 C C . ILE A 1 190 ? -20.286 1.077 -0.385 1.00 69.00 190 ILE A C 1
ATOM 1516 O O . ILE A 1 190 ? -19.780 1.901 0.371 1.00 69.00 190 ILE A O 1
ATOM 1520 N N . TYR A 1 191 ? -20.229 -0.234 -0.115 1.00 75.38 191 TYR A N 1
ATOM 1521 C CA . TYR A 1 191 ? -19.643 -0.758 1.133 1.00 75.38 191 TYR A CA 1
ATOM 1522 C C . TYR A 1 191 ? -18.137 -0.534 1.171 1.00 75.38 191 TYR A C 1
ATOM 1524 O O . TYR A 1 191 ? -17.585 -0.063 2.165 1.00 75.38 191 TYR A O 1
ATOM 1532 N N . THR A 1 192 ? -17.485 -0.810 0.045 1.00 78.00 192 THR A N 1
ATOM 1533 C CA . THR A 1 192 ? -16.051 -0.582 -0.134 1.00 78.00 192 THR A CA 1
ATOM 1534 C C . THR A 1 192 ? -15.718 0.900 -0.050 1.00 78.00 192 THR A C 1
ATOM 1536 O O . THR A 1 192 ? -14.785 1.281 0.652 1.00 78.00 192 THR A O 1
ATOM 1539 N N . LYS A 1 193 ? -16.550 1.757 -0.648 1.00 78.56 193 LYS A N 1
ATOM 1540 C CA . LYS A 1 193 ? -16.418 3.211 -0.532 1.00 78.56 193 LYS A CA 1
ATOM 1541 C C . LYS A 1 193 ? -16.565 3.703 0.911 1.00 78.56 193 LYS A C 1
ATOM 1543 O O . LYS A 1 193 ? -15.743 4.496 1.359 1.00 78.56 193 LYS A O 1
ATOM 1548 N N . ILE A 1 194 ? -17.567 3.228 1.655 1.00 80.94 194 ILE A N 1
ATOM 1549 C CA . ILE A 1 194 ? -17.763 3.568 3.077 1.00 80.94 194 ILE A CA 1
ATOM 1550 C C . ILE A 1 194 ? -16.545 3.161 3.898 1.00 80.94 194 ILE A C 1
ATOM 1552 O O . ILE A 1 194 ? -16.029 3.966 4.675 1.00 80.94 194 ILE A O 1
ATOM 1556 N N . PHE A 1 195 ? -16.064 1.933 3.703 1.00 87.44 195 PHE A N 1
ATOM 1557 C CA . PHE A 1 195 ? -14.880 1.453 4.396 1.00 87.44 195 PHE A CA 1
ATOM 1558 C C . PHE A 1 195 ? -13.660 2.326 4.081 1.00 87.44 195 PHE A C 1
ATOM 1560 O O . PHE A 1 195 ? -12.982 2.764 5.007 1.00 87.44 195 PHE A O 1
ATOM 1567 N N . HIS A 1 196 ? -13.416 2.668 2.810 1.00 86.88 196 HIS A N 1
ATOM 1568 C CA . HIS A 1 196 ? -12.323 3.568 2.418 1.00 86.88 196 HIS A CA 1
ATOM 1569 C C . HIS A 1 196 ? -12.451 4.955 3.055 1.00 86.88 196 HIS A C 1
ATOM 1571 O O . HIS A 1 196 ? -11.450 5.502 3.514 1.00 86.88 196 HIS A O 1
ATOM 1577 N N . LEU A 1 197 ? -13.661 5.516 3.150 1.00 86.00 197 LEU A N 1
ATOM 1578 C CA . LEU A 1 197 ? -13.894 6.804 3.816 1.00 86.00 197 LEU A CA 1
ATOM 1579 C C . LEU A 1 197 ? -13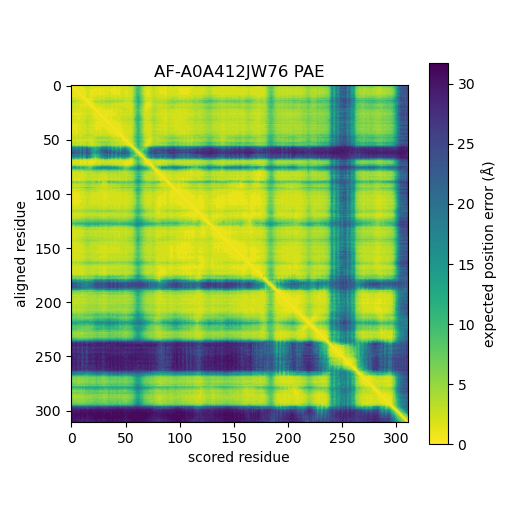.546 6.750 5.306 1.00 86.00 197 LEU A C 1
ATOM 1581 O O . LEU A 1 197 ? -12.811 7.612 5.791 1.00 86.00 197 LEU A O 1
ATOM 1585 N N . ILE A 1 198 ? -14.030 5.730 6.021 1.00 89.88 198 ILE A N 1
ATOM 1586 C CA . ILE A 1 198 ? -13.709 5.513 7.440 1.00 89.88 198 ILE A CA 1
ATOM 1587 C C . ILE A 1 198 ? -12.201 5.315 7.603 1.00 89.88 198 ILE A C 1
ATOM 1589 O O . ILE A 1 198 ? -11.574 5.955 8.449 1.00 89.88 198 ILE A O 1
ATOM 1593 N N . TYR A 1 199 ? -11.608 4.472 6.758 1.00 92.25 199 TYR A N 1
ATOM 1594 C CA . TYR A 1 199 ? -10.187 4.162 6.770 1.00 92.25 199 TYR A CA 1
ATOM 1595 C C . TYR A 1 199 ? -9.347 5.433 6.606 1.00 92.25 199 TYR A C 1
ATOM 1597 O O . TYR A 1 199 ? -8.509 5.740 7.452 1.00 92.25 199 TYR A O 1
ATOM 1605 N N . TYR A 1 200 ? -9.590 6.224 5.558 1.00 90.06 200 TYR A N 1
ATOM 1606 C CA . TYR A 1 200 ? -8.817 7.437 5.300 1.00 90.06 200 TYR A CA 1
ATOM 1607 C C . TYR A 1 200 ? -9.084 8.548 6.316 1.00 90.06 200 TYR A C 1
ATOM 1609 O O . TYR A 1 200 ? -8.159 9.304 6.623 1.00 90.06 200 TYR A O 1
ATOM 1617 N N . TRP A 1 201 ? -10.292 8.628 6.882 1.00 90.56 201 TRP A N 1
ATOM 1618 C CA . TRP A 1 201 ? -10.564 9.510 8.015 1.00 90.56 201 TRP A CA 1
ATOM 1619 C C . TRP A 1 201 ? -9.699 9.144 9.227 1.00 90.56 201 TRP A C 1
ATOM 1621 O O . TRP A 1 201 ? -9.098 10.041 9.824 1.00 90.56 201 TRP A O 1
ATOM 1631 N N . CYS A 1 202 ? -9.563 7.850 9.546 1.00 93.75 202 CYS A N 1
ATOM 1632 C CA . CYS A 1 202 ? -8.688 7.387 10.627 1.00 93.75 202 CYS A CA 1
ATOM 1633 C C . CYS A 1 202 ? -7.236 7.808 10.369 1.00 93.75 202 CYS A C 1
ATOM 1635 O O . CYS A 1 202 ? -6.624 8.441 11.225 1.00 93.75 202 CYS A O 1
ATOM 1637 N N . ILE A 1 203 ? -6.719 7.559 9.159 1.00 91.62 203 ILE A N 1
ATOM 1638 C CA . ILE A 1 203 ? -5.351 7.938 8.767 1.00 91.62 203 ILE A CA 1
ATOM 1639 C C . ILE A 1 203 ? -5.114 9.443 8.944 1.00 91.62 203 ILE A C 1
ATOM 1641 O O . ILE A 1 203 ? -4.119 9.844 9.546 1.00 91.62 203 ILE A O 1
ATOM 1645 N N . THR A 1 204 ? -6.037 10.286 8.471 1.00 89.81 204 THR A N 1
ATOM 1646 C CA . THR A 1 204 ? -5.936 11.749 8.608 1.00 89.81 204 THR A CA 1
ATOM 1647 C C . THR A 1 204 ? -5.984 12.215 10.068 1.00 89.81 204 THR A C 1
ATOM 1649 O O . THR A 1 204 ? -5.391 13.241 10.389 1.00 89.81 204 THR A O 1
ATOM 1652 N N . ASN A 1 205 ? -6.625 11.457 10.959 1.00 90.50 205 ASN A N 1
ATOM 1653 C CA . ASN A 1 205 ? -6.693 11.747 12.394 1.00 90.50 205 ASN A CA 1
ATOM 1654 C C . ASN A 1 205 ? -5.630 10.999 13.220 1.00 90.50 205 ASN A C 1
ATOM 1656 O O . ASN A 1 205 ? -5.719 10.986 14.444 1.00 90.50 205 ASN A O 1
ATOM 1660 N N . ASN A 1 206 ? -4.630 10.380 12.577 1.00 92.12 206 ASN A N 1
ATOM 1661 C CA . ASN A 1 206 ? -3.605 9.569 13.241 1.00 92.12 206 ASN A CA 1
ATOM 1662 C C . ASN A 1 206 ? -4.186 8.411 14.088 1.00 92.12 206 ASN A C 1
ATOM 1664 O O . ASN A 1 206 ? -3.606 8.015 15.095 1.00 92.12 206 ASN A O 1
ATOM 1668 N N . ILE A 1 207 ? -5.309 7.837 13.661 1.00 94.88 207 ILE A N 1
ATOM 1669 C CA . ILE A 1 207 ? -5.960 6.676 14.279 1.00 94.88 207 ILE A CA 1
ATOM 1670 C C . ILE A 1 207 ? -5.637 5.436 13.443 1.00 94.88 207 ILE A C 1
ATOM 1672 O O . ILE A 1 207 ? -5.667 5.484 12.211 1.00 94.88 207 ILE A O 1
ATOM 1676 N N . VAL A 1 208 ? -5.339 4.312 14.094 1.00 95.50 208 VAL A N 1
ATOM 1677 C CA . VAL A 1 208 ? -5.230 3.016 13.416 1.00 95.50 208 VAL A CA 1
ATOM 1678 C C . VAL A 1 208 ? -6.637 2.574 12.980 1.00 95.50 208 VAL A C 1
ATOM 1680 O O . VAL A 1 208 ? -7.506 2.393 13.833 1.00 95.50 208 VAL A O 1
ATOM 1683 N N . PRO A 1 209 ? -6.890 2.419 11.667 1.00 94.94 209 PRO A N 1
ATOM 1684 C CA . PRO A 1 209 ? -8.220 2.115 11.147 1.00 94.94 209 PRO A CA 1
ATOM 1685 C C . PRO A 1 209 ? -8.674 0.705 11.541 1.00 94.94 209 PRO A C 1
ATOM 1687 O O . PRO A 1 209 ? -7.823 -0.165 11.756 1.00 94.94 209 PRO A O 1
ATOM 1690 N N . PRO A 1 210 ? -9.987 0.430 11.571 1.00 94.06 210 PRO A N 1
ATOM 1691 C CA . PRO A 1 210 ? -10.490 -0.906 11.858 1.00 94.06 210 PRO A CA 1
ATOM 1692 C C . PRO A 1 210 ? -10.116 -1.891 10.745 1.00 94.06 210 PRO A C 1
ATOM 1694 O O . PRO A 1 210 ? -9.879 -1.507 9.596 1.00 94.06 210 PRO A O 1
ATOM 1697 N N . ASN A 1 211 ? -10.087 -3.181 11.079 1.00 90.88 211 ASN A N 1
ATOM 1698 C CA . ASN A 1 211 ? -10.096 -4.221 10.053 1.00 90.88 211 ASN A CA 1
ATOM 1699 C C . ASN A 1 211 ? -11.492 -4.310 9.436 1.00 90.88 211 ASN A C 1
ATOM 1701 O O . ASN A 1 211 ? -12.491 -4.060 10.111 1.00 90.88 211 ASN A O 1
ATOM 1705 N N . ARG A 1 212 ? -11.554 -4.684 8.157 1.00 86.94 212 ARG A N 1
ATOM 1706 C CA . ARG A 1 212 ? -12.828 -4.799 7.450 1.00 86.94 212 ARG A CA 1
ATOM 1707 C C . ARG A 1 212 ? -13.654 -5.984 7.950 1.00 86.94 212 ARG A C 1
ATOM 1709 O O . ARG A 1 212 ? -14.847 -5.828 8.146 1.00 86.94 212 ARG A O 1
ATOM 1716 N N . ASN A 1 213 ? -13.011 -7.123 8.223 1.00 85.69 213 ASN A N 1
ATOM 1717 C CA . ASN A 1 213 ? -13.641 -8.341 8.752 1.00 85.69 213 ASN A CA 1
ATOM 1718 C C . ASN A 1 213 ? -14.853 -8.807 7.918 1.00 85.69 213 ASN A C 1
ATOM 1720 O O . ASN A 1 213 ? -15.894 -9.165 8.465 1.00 85.69 213 ASN A O 1
ATOM 1724 N N . ASP A 1 214 ? -14.740 -8.758 6.588 1.00 85.75 214 ASP A N 1
ATOM 1725 C CA . ASP A 1 214 ? -15.775 -9.282 5.694 1.00 85.75 214 ASP A CA 1
ATOM 1726 C C . ASP A 1 214 ? -15.893 -10.807 5.839 1.00 85.75 214 ASP A C 1
ATOM 1728 O O . ASP A 1 214 ? -14.894 -11.528 5.900 1.00 85.75 214 ASP A O 1
ATOM 1732 N N . THR A 1 215 ? -17.125 -11.312 5.789 1.00 84.94 215 THR A N 1
ATOM 1733 C CA . THR A 1 215 ? -17.382 -12.717 5.466 1.00 84.94 215 THR A CA 1
ATOM 1734 C C . THR A 1 215 ? -17.275 -12.886 3.955 1.00 84.94 215 THR A C 1
ATOM 1736 O O . THR A 1 215 ? -17.993 -12.230 3.197 1.00 84.94 215 THR A O 1
ATOM 1739 N N . ILE A 1 216 ? -16.360 -13.750 3.507 1.00 83.81 216 ILE A N 1
ATOM 1740 C CA . ILE A 1 216 ? -16.065 -13.960 2.084 1.00 83.81 216 ILE A CA 1
ATOM 1741 C C . ILE A 1 216 ? -16.569 -15.336 1.653 1.00 83.81 216 ILE A C 1
ATOM 1743 O O . ILE A 1 216 ? -16.082 -16.358 2.133 1.00 83.81 216 ILE A O 1
ATOM 1747 N N . ILE A 1 217 ? -17.487 -15.364 0.687 1.00 80.56 217 ILE A N 1
ATOM 1748 C CA . ILE A 1 217 ? -18.048 -16.593 0.115 1.00 80.56 217 ILE A CA 1
ATOM 1749 C C . ILE A 1 217 ? -17.653 -16.672 -1.360 1.00 80.56 217 ILE A C 1
ATOM 1751 O O . ILE A 1 217 ? -17.916 -15.754 -2.137 1.00 80.56 217 ILE A O 1
ATOM 1755 N N . LYS A 1 218 ? -17.026 -17.777 -1.771 1.00 83.62 218 LYS A N 1
ATOM 1756 C CA . LYS A 1 218 ? -16.706 -18.054 -3.179 1.00 83.62 218 LYS A CA 1
ATOM 1757 C C . LYS A 1 218 ? -17.726 -19.056 -3.736 1.00 83.62 218 LYS A C 1
ATOM 1759 O O . LYS A 1 218 ? -17.722 -20.206 -3.313 1.00 83.62 218 LYS A O 1
ATOM 1764 N N . LYS A 1 219 ? -18.587 -18.642 -4.677 1.00 78.38 219 LYS A N 1
ATOM 1765 C CA . LYS A 1 219 ? -19.582 -19.512 -5.352 1.00 78.38 219 LYS A CA 1
ATOM 1766 C C . LYS A 1 219 ? -19.526 -19.265 -6.860 1.00 78.38 219 LYS A C 1
ATOM 1768 O O . LYS A 1 219 ? -19.572 -18.116 -7.293 1.00 78.38 219 LYS A O 1
ATOM 1773 N N . ASN A 1 220 ? -19.430 -20.329 -7.661 1.00 78.44 220 ASN A N 1
ATOM 1774 C CA . ASN A 1 220 ? -19.446 -20.282 -9.134 1.00 78.44 220 ASN A CA 1
ATOM 1775 C C . ASN A 1 220 ? -18.432 -19.289 -9.744 1.00 78.44 220 ASN A C 1
ATOM 1777 O O . ASN A 1 220 ? -18.773 -18.503 -10.624 1.00 78.44 220 ASN A O 1
ATOM 1781 N N . GLY A 1 221 ? -17.199 -19.260 -9.224 1.00 72.38 221 GLY A N 1
ATOM 1782 C CA . GLY A 1 221 ? -16.150 -18.336 -9.685 1.00 72.38 221 GLY A CA 1
ATOM 1783 C C . GLY A 1 221 ? -16.364 -16.863 -9.304 1.00 72.38 221 GLY A C 1
ATOM 1784 O O . GLY A 1 221 ? -15.530 -16.025 -9.636 1.00 72.38 221 GLY A O 1
ATOM 1785 N N . LYS A 1 222 ? -17.443 -16.536 -8.582 1.00 72.38 222 LYS A N 1
ATOM 1786 C CA . LYS A 1 222 ? -17.722 -15.199 -8.046 1.00 72.38 222 LYS A CA 1
ATOM 1787 C C . LYS A 1 222 ? -17.364 -15.125 -6.565 1.00 72.38 222 LYS A C 1
ATOM 1789 O O . LYS A 1 222 ? -17.473 -16.111 -5.833 1.00 72.38 222 LYS A O 1
ATOM 1794 N N . VAL A 1 223 ? -16.949 -13.938 -6.130 1.00 76.88 223 VAL A N 1
ATOM 1795 C CA . VAL A 1 223 ? -16.632 -13.642 -4.729 1.00 76.88 223 VAL A CA 1
ATOM 1796 C C . VAL A 1 223 ? -17.703 -12.716 -4.171 1.00 76.88 223 VAL A C 1
ATOM 1798 O O . VAL A 1 223 ? -17.844 -11.587 -4.635 1.00 76.88 223 VAL A O 1
ATOM 1801 N N . TYR A 1 224 ? -18.429 -13.193 -3.169 1.00 74.56 224 TYR A N 1
ATOM 1802 C CA . TYR A 1 224 ? -19.426 -12.439 -2.423 1.00 74.56 224 TYR A CA 1
ATOM 1803 C C . TYR A 1 224 ? -18.830 -12.011 -1.090 1.00 74.56 224 TYR A C 1
ATOM 1805 O O . TYR A 1 224 ? -18.125 -12.788 -0.441 1.00 74.56 224 TYR A O 1
ATOM 1813 N N . ARG A 1 225 ? -19.103 -10.768 -0.698 1.00 79.69 225 ARG A N 1
ATOM 1814 C CA . ARG A 1 225 ? -18.602 -10.176 0.540 1.00 79.69 225 ARG A CA 1
ATOM 1815 C C . ARG A 1 225 ? -19.742 -9.548 1.306 1.00 79.69 225 ARG A C 1
ATOM 1817 O O . ARG A 1 225 ? -20.530 -8.789 0.737 1.00 79.69 225 ARG A O 1
ATOM 1824 N N . THR A 1 226 ? -19.809 -9.848 2.591 1.00 76.31 226 THR A N 1
ATOM 1825 C CA . THR A 1 226 ? -20.788 -9.252 3.490 1.00 76.31 226 THR A CA 1
ATOM 1826 C C . THR A 1 226 ? -20.110 -8.816 4.775 1.00 76.31 226 THR A C 1
ATOM 1828 O O . THR A 1 226 ? -19.260 -9.508 5.332 1.00 76.31 226 THR A O 1
ATOM 1831 N N . ASN A 1 227 ? -20.501 -7.641 5.248 1.00 84.25 227 ASN A N 1
ATOM 1832 C CA . ASN A 1 227 ? -20.155 -7.162 6.570 1.00 84.25 227 ASN A CA 1
ATOM 1833 C C . ASN A 1 227 ? -21.371 -6.443 7.130 1.00 84.25 227 ASN A C 1
ATOM 1835 O O . ASN A 1 227 ? -21.864 -5.483 6.535 1.00 84.25 227 ASN A O 1
ATOM 1839 N N . GLU A 1 228 ? -21.876 -6.944 8.247 1.00 83.00 228 GLU A N 1
ATOM 1840 C CA . GLU A 1 228 ? -23.116 -6.470 8.845 1.00 83.00 228 GLU A CA 1
ATOM 1841 C C . GLU A 1 228 ? -23.024 -4.997 9.258 1.00 83.00 228 GLU A C 1
ATOM 1843 O O . GLU A 1 228 ? -23.903 -4.204 8.928 1.00 83.00 228 GLU A O 1
ATOM 1848 N N . LEU A 1 229 ? -21.925 -4.595 9.900 1.00 85.12 229 LEU A N 1
ATOM 1849 C CA . LEU A 1 229 ? -21.732 -3.221 10.363 1.00 85.12 229 LEU A CA 1
ATOM 1850 C C . LEU A 1 229 ? -21.625 -2.244 9.188 1.00 85.12 229 LEU A C 1
ATOM 1852 O O . LEU A 1 229 ? -22.306 -1.222 9.184 1.00 85.12 229 LEU A O 1
ATOM 1856 N N . LEU A 1 230 ? -20.839 -2.567 8.156 1.00 82.56 230 LEU A N 1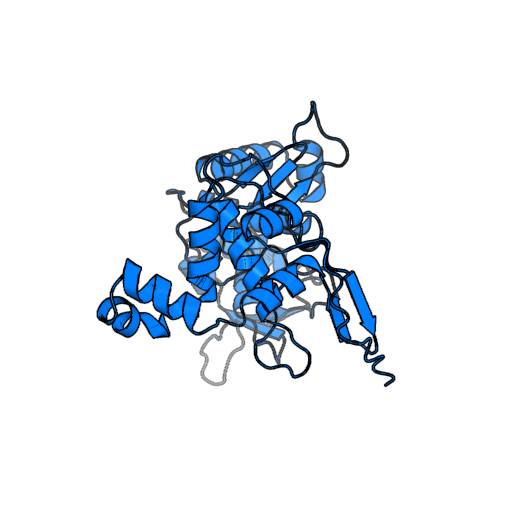
ATOM 1857 C CA . LEU A 1 230 ? -20.751 -1.759 6.935 1.00 82.56 230 LEU A CA 1
ATOM 1858 C C . LEU A 1 230 ? -22.091 -1.702 6.191 1.00 82.56 230 LEU A C 1
ATOM 1860 O O . LEU A 1 230 ? -22.433 -0.652 5.650 1.00 82.56 230 LEU A O 1
ATOM 1864 N N . SER A 1 231 ? -22.866 -2.790 6.206 1.00 77.00 231 SER A N 1
ATOM 1865 C CA . SER A 1 231 ? -24.207 -2.829 5.609 1.00 77.00 231 SER A CA 1
ATOM 1866 C C . SER A 1 231 ? -25.175 -1.914 6.356 1.00 77.00 231 SER A C 1
ATOM 1868 O O . SER A 1 231 ? -25.888 -1.147 5.719 1.00 77.00 231 SER A O 1
ATOM 1870 N N . ARG A 1 232 ? -25.150 -1.910 7.695 1.00 77.75 232 ARG A N 1
ATOM 1871 C CA . ARG A 1 232 ? -25.962 -1.000 8.523 1.00 77.75 232 ARG A CA 1
ATOM 1872 C C . ARG A 1 232 ? -25.549 0.463 8.352 1.00 77.75 232 ARG A C 1
ATOM 1874 O O . ARG A 1 232 ? -26.409 1.335 8.273 1.00 77.75 232 ARG A O 1
ATOM 1881 N N . ILE A 1 233 ? -24.245 0.734 8.250 1.00 78.81 233 ILE A N 1
ATOM 1882 C CA . ILE A 1 233 ? -23.720 2.070 7.927 1.00 78.81 233 ILE A CA 1
ATOM 1883 C C . ILE A 1 233 ? -24.249 2.519 6.564 1.00 78.81 233 ILE A C 1
ATOM 1885 O O . ILE A 1 233 ? -24.771 3.623 6.448 1.00 78.81 233 ILE A O 1
ATOM 1889 N N . ALA A 1 234 ? -24.181 1.657 5.550 1.00 72.19 234 ALA A N 1
ATOM 1890 C CA . ALA A 1 234 ? -24.723 1.960 4.232 1.00 72.19 234 ALA A CA 1
ATOM 1891 C C . ALA A 1 234 ? -26.239 2.191 4.260 1.00 72.19 234 ALA A C 1
ATOM 1893 O O . ALA A 1 234 ? -26.705 3.177 3.696 1.00 72.19 234 ALA A O 1
ATOM 1894 N N . GLY A 1 235 ? -26.987 1.326 4.954 1.00 67.00 235 GLY A N 1
ATOM 1895 C CA . GLY A 1 235 ? -28.441 1.418 5.089 1.00 67.00 235 GLY A CA 1
ATOM 1896 C C . GLY A 1 235 ? -28.878 2.737 5.721 1.00 67.00 235 GLY A C 1
ATOM 1897 O O . GLY A 1 235 ? -29.734 3.423 5.166 1.00 67.00 235 GLY A O 1
ATOM 1898 N N . LYS A 1 236 ? -28.213 3.155 6.809 1.00 68.62 236 LYS A N 1
ATOM 1899 C CA . LYS A 1 236 ? -28.481 4.443 7.466 1.00 68.62 236 LYS A CA 1
ATOM 1900 C C . LYS A 1 236 ? -28.278 5.646 6.541 1.00 68.62 236 LYS A C 1
ATOM 1902 O O . LYS A 1 236 ? -28.972 6.643 6.692 1.00 68.62 236 LYS A O 1
ATOM 1907 N N . TYR A 1 237 ? -27.330 5.573 5.610 1.00 59.75 237 TYR A N 1
ATOM 1908 C CA . TYR A 1 237 ? -26.970 6.695 4.740 1.00 59.75 237 TYR A CA 1
ATOM 1909 C C . TYR A 1 237 ? -27.635 6.673 3.362 1.00 59.75 237 TYR A C 1
ATOM 1911 O O . TYR A 1 237 ? -27.175 7.358 2.446 1.00 59.75 237 TYR A O 1
ATOM 1919 N N . SER A 1 238 ? -28.766 5.980 3.233 1.00 57.31 238 SER A N 1
ATOM 1920 C CA . SER A 1 238 ? -29.768 6.255 2.194 1.00 57.31 238 SER A CA 1
ATOM 1921 C C . SER A 1 238 ? -30.464 7.601 2.498 1.00 57.31 238 SER A C 1
ATOM 1923 O O . SER A 1 238 ? -31.609 7.626 2.930 1.00 57.31 238 SER A O 1
ATOM 1925 N N . ILE A 1 239 ? -29.704 8.699 2.361 1.00 52.06 239 ILE A N 1
ATOM 1926 C CA . ILE A 1 239 ? -29.961 10.091 2.804 1.00 52.06 239 ILE A CA 1
ATOM 1927 C C . ILE A 1 239 ? -31.441 10.505 2.758 1.00 52.06 239 ILE A C 1
ATOM 1929 O O . ILE A 1 239 ? -32.056 10.483 1.691 1.00 52.06 239 ILE A O 1
ATOM 1933 N N . THR A 1 240 ? -31.980 10.973 3.893 1.00 45.31 240 THR A N 1
ATOM 1934 C CA . THR A 1 240 ? -33.348 11.509 3.984 1.00 45.31 240 THR A CA 1
ATOM 1935 C C . THR A 1 240 ? -33.383 13.038 3.850 1.00 45.31 240 THR A C 1
ATOM 1937 O O . THR A 1 240 ? -32.358 13.727 3.852 1.00 45.31 240 THR A O 1
ATOM 1940 N N . LYS A 1 241 ? -34.590 13.596 3.697 1.00 40.72 241 LYS A N 1
ATOM 1941 C CA . LYS A 1 241 ? -34.839 15.029 3.468 1.00 40.72 241 LYS A CA 1
ATOM 1942 C C . LYS A 1 241 ? -34.423 15.901 4.665 1.00 40.72 241 LYS A C 1
ATOM 1944 O O . LYS A 1 241 ? -34.068 17.064 4.490 1.00 40.72 241 LYS A O 1
ATOM 1949 N N . GLU A 1 242 ? -34.418 15.331 5.864 1.00 46.72 242 GLU A N 1
ATOM 1950 C CA . GLU A 1 242 ? -34.083 15.994 7.126 1.00 46.72 242 GLU A CA 1
ATOM 1951 C C . GLU A 1 242 ? -32.574 16.263 7.256 1.00 46.72 242 GLU A C 1
ATOM 1953 O O . GLU A 1 242 ? -32.183 17.355 7.670 1.00 46.72 242 GLU A O 1
ATOM 1958 N N . ASP A 1 243 ? -31.722 15.329 6.814 1.00 49.69 243 ASP A N 1
ATOM 1959 C CA . ASP A 1 243 ? -30.259 15.508 6.786 1.00 49.69 243 ASP A CA 1
ATOM 1960 C C . ASP A 1 243 ? -29.848 16.644 5.832 1.00 49.69 243 ASP A C 1
ATOM 1962 O O . ASP A 1 243 ? -28.925 17.418 6.102 1.00 49.69 243 ASP A O 1
ATOM 1966 N N . ILE A 1 244 ? -30.566 16.778 4.711 1.00 48.06 244 ILE A N 1
ATOM 1967 C CA . ILE A 1 244 ? -30.384 17.875 3.753 1.00 48.06 244 ILE A CA 1
ATOM 1968 C C . ILE A 1 244 ? -30.758 19.207 4.412 1.00 48.06 244 ILE A C 1
ATOM 1970 O O . ILE A 1 244 ? -30.039 20.196 4.255 1.00 48.06 244 ILE A O 1
ATOM 1974 N N . GLN A 1 245 ? -31.839 19.231 5.193 1.00 48.19 245 GLN A N 1
ATOM 1975 C CA . GLN A 1 245 ? -32.304 20.430 5.880 1.00 48.19 245 GLN A CA 1
ATOM 1976 C C . GLN A 1 245 ? -31.293 20.915 6.934 1.00 48.19 245 GLN A C 1
ATOM 1978 O O . GLN A 1 245 ? -30.983 22.105 6.970 1.00 48.19 245 GLN A O 1
ATOM 1983 N N . GLU A 1 246 ? -30.712 20.013 7.732 1.00 51.97 246 GLU A N 1
ATOM 1984 C CA . GLU A 1 246 ? -29.715 20.364 8.758 1.00 51.97 246 GLU A CA 1
ATOM 1985 C C . GLU A 1 246 ? -28.409 20.905 8.136 1.00 51.97 246 GLU A C 1
ATOM 1987 O O . GLU A 1 246 ? -27.809 21.865 8.633 1.00 51.97 246 GLU A O 1
ATOM 1992 N N . LEU A 1 247 ? -27.985 20.343 6.997 1.00 49.97 247 LEU A N 1
ATOM 1993 C CA . LEU A 1 247 ? -26.826 20.827 6.239 1.00 49.97 247 LEU A CA 1
ATOM 1994 C C . LEU A 1 247 ? -27.079 22.196 5.590 1.00 49.97 247 LEU A C 1
ATOM 1996 O O . LEU A 1 247 ? -26.184 23.044 5.611 1.00 49.97 247 LEU A O 1
ATOM 2000 N N . ILE A 1 248 ? -28.287 22.436 5.065 1.00 52.44 248 ILE A N 1
ATOM 2001 C CA . ILE A 1 248 ? -28.709 23.747 4.545 1.00 52.44 248 ILE A CA 1
ATOM 2002 C C . ILE A 1 248 ? -28.675 24.794 5.658 1.00 52.44 248 ILE A C 1
ATOM 2004 O O . ILE A 1 248 ? -28.138 25.881 5.448 1.00 52.44 248 ILE A O 1
ATOM 2008 N N . THR A 1 249 ? -29.181 24.463 6.848 1.00 61.06 249 THR A N 1
ATOM 2009 C CA . THR A 1 249 ? -29.138 25.355 8.014 1.00 61.06 249 THR A CA 1
ATOM 2010 C C . THR A 1 249 ? -27.705 25.686 8.424 1.00 61.06 249 THR A C 1
ATOM 2012 O O . THR A 1 249 ? -27.425 26.810 8.832 1.00 61.06 249 THR A O 1
ATOM 2015 N N . LYS A 1 250 ? -26.780 24.728 8.304 1.00 57.09 250 LYS A N 1
ATOM 2016 C CA . LYS A 1 250 ? -25.400 24.901 8.761 1.00 57.09 250 LYS A CA 1
ATOM 2017 C C . LYS A 1 250 ? -24.483 25.617 7.765 1.00 57.09 250 LYS A C 1
ATOM 2019 O O . LYS A 1 250 ? -23.602 26.360 8.191 1.00 57.09 250 LYS A O 1
ATOM 2024 N N . TYR A 1 251 ? -24.635 25.356 6.469 1.00 57.31 251 TYR A N 1
ATOM 2025 C CA . TYR A 1 251 ? -23.689 25.806 5.438 1.00 57.31 251 TYR A CA 1
ATOM 2026 C C . TYR A 1 251 ? -24.311 26.720 4.377 1.00 57.31 251 TYR A C 1
ATOM 2028 O O . TYR A 1 251 ? -23.582 27.301 3.576 1.00 57.31 251 TYR A O 1
ATOM 2036 N N . GLY A 1 252 ? -25.636 26.881 4.379 1.00 57.22 252 GLY A N 1
ATOM 2037 C CA . GLY A 1 252 ? -26.358 27.693 3.405 1.00 57.22 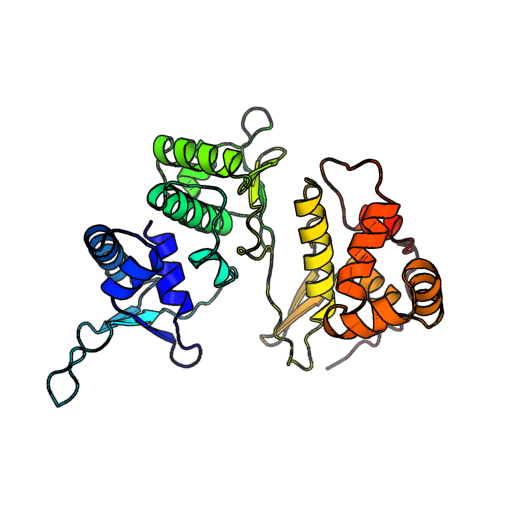252 GLY A CA 1
ATOM 2038 C C . GLY A 1 252 ? -26.590 26.981 2.068 1.00 57.22 252 GLY A C 1
ATOM 2039 O O . GLY A 1 252 ? -25.803 26.148 1.612 1.00 57.22 252 GLY A O 1
ATOM 2040 N N . ILE A 1 253 ? -27.703 27.330 1.415 1.00 52.72 253 ILE A N 1
ATOM 2041 C CA . ILE A 1 253 ? -28.188 26.672 0.188 1.00 52.72 253 ILE A CA 1
ATOM 2042 C C . ILE A 1 253 ? -27.246 26.877 -1.012 1.00 52.72 253 ILE A C 1
ATOM 2044 O O . ILE A 1 253 ? -27.121 25.992 -1.859 1.00 52.72 253 ILE A O 1
ATOM 2048 N N . GLU A 1 254 ? -26.562 28.020 -1.088 1.00 60.84 254 GLU A N 1
ATOM 2049 C CA . GLU A 1 254 ? -25.695 28.369 -2.221 1.00 60.84 254 GLU A CA 1
ATOM 2050 C C . GLU A 1 254 ? -24.363 27.610 -2.198 1.00 60.84 254 GLU A C 1
ATOM 2052 O O . GLU A 1 254 ? -23.898 27.143 -3.239 1.00 60.84 254 GLU A O 1
ATOM 2057 N N . TYR A 1 255 ? -23.795 27.385 -1.008 1.00 56.03 255 TYR A N 1
ATOM 2058 C CA . TYR A 1 255 ? -22.571 26.600 -0.835 1.00 56.03 255 TYR A CA 1
ATOM 2059 C C . TYR A 1 255 ? -22.768 25.138 -1.255 1.00 56.03 255 TYR A C 1
ATOM 2061 O O . TYR A 1 255 ? -21.901 24.554 -1.911 1.00 56.03 255 TYR A O 1
ATOM 2069 N N . ILE A 1 256 ? -23.925 24.553 -0.920 1.00 53.06 256 ILE A N 1
ATOM 2070 C CA . ILE A 1 256 ? -24.264 23.177 -1.302 1.00 53.06 256 ILE A CA 1
ATOM 2071 C C . ILE A 1 256 ? -24.484 23.069 -2.814 1.00 53.06 256 ILE A C 1
ATOM 2073 O O . ILE A 1 256 ? -23.915 22.174 -3.436 1.00 53.06 256 ILE A O 1
ATOM 2077 N N . LYS A 1 257 ? -25.222 24.002 -3.433 1.00 49.97 257 LYS A N 1
ATOM 2078 C CA . LYS A 1 257 ? -25.446 24.013 -4.892 1.00 49.97 257 LYS A CA 1
ATOM 2079 C C . LYS A 1 257 ? -24.144 24.110 -5.695 1.00 49.97 257 LYS A C 1
ATOM 2081 O O . LYS A 1 257 ? -24.001 23.412 -6.690 1.00 49.97 257 LYS A O 1
ATOM 2086 N N . ALA A 1 258 ? -23.176 24.907 -5.241 1.00 54.22 258 ALA A N 1
ATOM 2087 C CA . ALA A 1 258 ? -21.887 25.076 -5.920 1.00 54.22 258 ALA A CA 1
ATOM 2088 C C . ALA A 1 258 ? -20.927 23.876 -5.776 1.00 54.22 258 ALA A C 1
ATOM 2090 O O . ALA A 1 258 ? -19.898 23.819 -6.451 1.00 54.22 258 ALA A O 1
ATOM 2091 N N . ASN A 1 259 ? -21.225 22.928 -4.881 1.00 48.81 259 ASN A N 1
ATOM 2092 C CA . ASN A 1 259 ? -20.351 21.793 -4.578 1.00 48.81 259 ASN A CA 1
ATOM 2093 C C . ASN A 1 259 ? -21.071 20.441 -4.664 1.00 48.81 259 ASN A C 1
ATOM 2095 O O . ASN A 1 259 ? -20.489 19.429 -4.288 1.00 48.81 259 ASN A O 1
ATOM 2099 N N . ILE A 1 260 ? -22.296 20.389 -5.184 1.00 43.31 260 ILE A N 1
ATOM 2100 C CA . ILE A 1 260 ? -23.117 19.173 -5.206 1.00 43.31 260 ILE A CA 1
ATOM 2101 C C . ILE A 1 260 ? -22.443 18.017 -5.971 1.00 43.31 260 ILE A C 1
ATOM 2103 O O . ILE A 1 260 ? -22.480 16.880 -5.518 1.00 43.31 260 ILE A O 1
ATOM 2107 N N . ASP A 1 261 ? -21.671 18.324 -7.017 1.00 40.94 261 ASP A N 1
ATOM 2108 C CA . ASP A 1 261 ? -20.883 17.338 -7.776 1.00 40.94 261 ASP A CA 1
ATOM 2109 C C . ASP A 1 261 ? -19.566 16.932 -7.078 1.00 40.94 261 ASP A C 1
ATOM 2111 O O . ASP A 1 261 ? -18.979 15.891 -7.371 1.00 40.94 261 ASP A O 1
ATOM 2115 N N . LYS A 1 262 ? -19.096 17.730 -6.107 1.00 46.84 262 LYS A N 1
ATOM 2116 C CA . LYS A 1 262 ? -17.968 17.397 -5.210 1.00 46.84 262 LYS A CA 1
ATOM 2117 C C . LYS A 1 262 ? -18.424 16.633 -3.961 1.00 46.84 262 LYS A C 1
ATOM 2119 O O . LYS A 1 262 ? -17.588 16.118 -3.217 1.00 46.84 262 LYS A O 1
ATOM 2124 N N . PHE A 1 263 ? -19.733 16.545 -3.737 1.00 48.12 263 PHE A N 1
ATOM 2125 C CA . PHE A 1 263 ? -20.364 15.852 -2.624 1.00 48.12 263 PHE A CA 1
ATOM 2126 C C . PHE A 1 263 ? -21.318 14.766 -3.148 1.00 48.12 263 PHE A C 1
ATOM 2128 O O . PHE A 1 263 ? -22.524 14.988 -3.212 1.00 48.12 263 PHE A O 1
ATOM 2135 N N . PRO A 1 264 ? -20.870 13.513 -3.345 1.00 53.47 264 PRO A N 1
ATOM 2136 C CA . PRO A 1 264 ? -21.750 12.430 -2.945 1.00 53.47 264 PRO A CA 1
ATOM 2137 C C . PRO A 1 264 ? -21.789 12.541 -1.418 1.00 53.47 264 PRO A C 1
ATOM 2139 O O . PRO A 1 264 ? -20.785 12.251 -0.780 1.00 53.47 264 PRO A O 1
ATOM 2142 N N . ILE A 1 265 ? -22.871 13.071 -0.842 1.00 53.31 265 ILE A N 1
ATOM 2143 C CA . ILE A 1 265 ? -23.043 13.470 0.576 1.00 53.31 265 ILE A CA 1
ATOM 2144 C C . ILE A 1 265 ? -22.319 12.548 1.587 1.00 53.31 265 ILE A C 1
ATOM 2146 O O . ILE A 1 265 ? -21.711 13.029 2.542 1.00 53.31 265 ILE A O 1
ATOM 2150 N N . LEU A 1 266 ? -22.259 11.244 1.306 1.00 55.72 266 LEU A N 1
ATOM 2151 C CA . LEU A 1 266 ? -21.431 10.230 1.970 1.00 55.72 266 LEU A CA 1
ATOM 2152 C C . LEU A 1 266 ? -19.958 10.630 2.234 1.00 55.72 266 LEU A C 1
ATOM 2154 O O . LEU A 1 266 ? -19.456 10.434 3.341 1.00 55.72 266 LEU A O 1
ATOM 2158 N N . ASN A 1 267 ? -19.269 11.189 1.230 1.00 58.78 267 ASN A N 1
ATOM 2159 C CA . ASN A 1 267 ? -17.838 11.520 1.251 1.00 58.78 267 ASN A CA 1
ATOM 2160 C C . ASN A 1 267 ? -17.490 12.574 2.304 1.00 58.78 267 ASN A C 1
ATOM 2162 O O . ASN A 1 267 ? -16.364 12.594 2.795 1.00 58.78 267 ASN A O 1
ATOM 2166 N N . SER A 1 268 ? -18.446 13.433 2.650 1.00 63.50 268 SER A N 1
ATOM 2167 C CA . SER A 1 268 ? -18.230 14.536 3.584 1.00 63.50 268 SER A CA 1
ATOM 2168 C C . SER A 1 268 ? -18.969 14.322 4.898 1.00 63.50 268 SER A C 1
ATOM 2170 O O . SER A 1 268 ? -18.461 14.713 5.946 1.00 63.50 268 SER A O 1
ATOM 2172 N N . TYR A 1 269 ? -20.130 13.662 4.869 1.00 71.94 269 TYR A N 1
ATOM 2173 C CA . TYR A 1 269 ? -20.967 13.451 6.046 1.00 71.94 269 TYR A CA 1
ATOM 2174 C C . TYR A 1 269 ? -20.331 12.490 7.054 1.00 71.94 269 TYR A C 1
ATOM 2176 O O . TYR A 1 269 ? -20.229 12.839 8.229 1.00 71.94 269 TYR A O 1
ATOM 2184 N N . ILE A 1 270 ? -19.850 11.315 6.620 1.00 78.31 270 ILE A N 1
ATOM 2185 C CA . ILE A 1 270 ? -19.232 10.345 7.542 1.00 78.31 270 ILE A CA 1
ATOM 2186 C C . ILE A 1 270 ? -18.018 10.980 8.246 1.00 78.31 270 ILE A C 1
ATOM 2188 O O . ILE A 1 270 ? -18.030 11.052 9.478 1.00 78.31 270 ILE A O 1
ATOM 2192 N N . PRO A 1 271 ? -17.014 11.535 7.532 1.00 80.38 271 PRO A N 1
ATOM 2193 C CA . PRO A 1 271 ? -15.910 12.250 8.174 1.00 80.38 271 PRO A CA 1
ATOM 2194 C C . PRO A 1 271 ? -16.357 13.386 9.102 1.00 80.38 271 PRO A C 1
ATOM 2196 O O . PRO A 1 271 ? -15.781 13.570 10.175 1.00 80.38 271 PRO A O 1
ATOM 2199 N N . TYR A 1 272 ? -17.386 14.143 8.710 1.00 74.88 272 TYR A N 1
ATOM 2200 C CA . TYR A 1 272 ? -17.927 15.242 9.505 1.00 74.88 272 TYR A CA 1
ATOM 2201 C C . TYR A 1 272 ? -18.512 14.765 10.841 1.00 74.88 272 TYR A C 1
ATOM 2203 O O . TYR A 1 272 ? -18.146 15.294 11.895 1.00 74.88 272 TYR A O 1
ATOM 2211 N N . VAL A 1 273 ? -19.380 13.751 10.823 1.00 76.75 273 VAL A N 1
ATOM 2212 C CA . VAL A 1 273 ? -20.003 13.211 12.041 1.00 76.75 273 VAL A CA 1
ATOM 2213 C C . VAL A 1 273 ? -18.951 12.596 12.957 1.00 76.75 273 VAL A C 1
ATOM 2215 O O . VAL A 1 273 ? -18.957 12.872 14.159 1.00 76.75 273 VAL A O 1
ATOM 2218 N N . LEU A 1 274 ? -18.007 11.835 12.398 1.00 85.69 274 LEU A N 1
ATOM 2219 C CA . LEU A 1 274 ? -16.899 11.266 13.164 1.00 85.69 274 LEU A CA 1
ATOM 2220 C C . LEU A 1 274 ? -16.033 12.363 13.803 1.00 85.69 274 LEU A C 1
ATOM 2222 O O . LEU A 1 274 ? -15.656 12.242 14.966 1.00 85.69 274 LEU A O 1
ATOM 2226 N N . ASN A 1 275 ? -15.771 13.474 13.107 1.00 81.88 275 ASN A N 1
ATOM 2227 C CA . ASN A 1 275 ? -15.063 14.619 13.687 1.00 81.88 275 ASN A CA 1
ATOM 2228 C C . ASN A 1 275 ? -15.831 15.286 14.832 1.00 81.88 275 ASN A C 1
ATOM 2230 O O . ASN A 1 275 ? -15.212 15.657 15.826 1.00 81.88 275 ASN A O 1
ATOM 2234 N N . LYS A 1 276 ? -17.157 15.429 14.708 1.00 79.44 276 LYS A N 1
ATOM 2235 C CA . LYS A 1 276 ? -17.998 16.066 15.735 1.00 79.44 276 LYS A CA 1
ATOM 2236 C C . LYS A 1 276 ? -18.134 15.204 16.993 1.0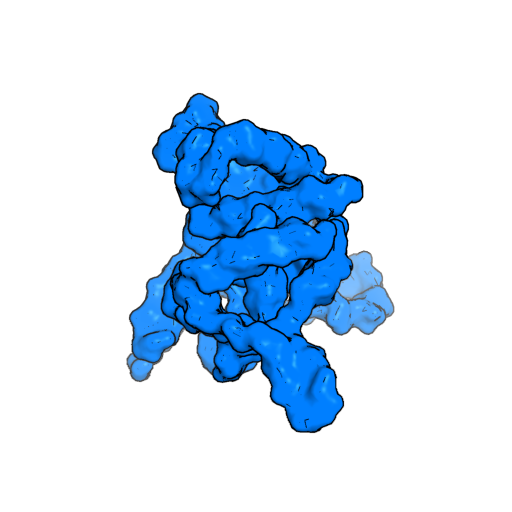0 79.44 276 LYS A C 1
ATOM 2238 O O . LYS A 1 276 ? -18.205 15.747 18.089 1.00 79.4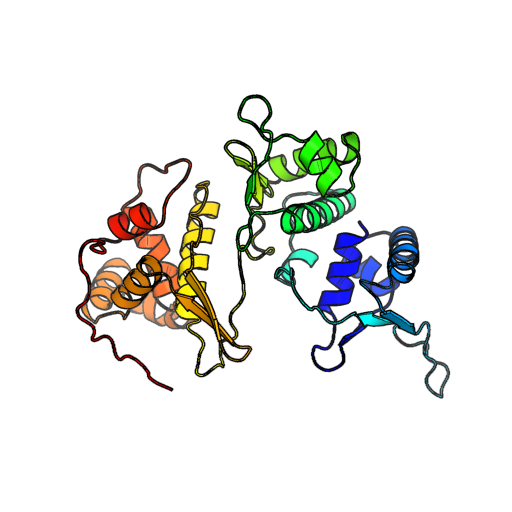4 276 LYS A O 1
ATOM 2243 N N . ARG A 1 277 ? -18.219 13.881 16.838 1.00 85.19 277 ARG A N 1
ATOM 2244 C CA . ARG A 1 277 ? -18.571 12.962 17.935 1.00 85.19 277 ARG A CA 1
ATOM 2245 C C . ARG A 1 277 ? -17.376 12.256 18.560 1.00 85.19 277 ARG A C 1
ATOM 2247 O O . ARG A 1 277 ? -17.412 11.950 19.744 1.00 85.19 277 ARG A O 1
ATOM 2254 N N . ILE A 1 278 ? -16.310 12.034 17.797 1.00 89.62 278 ILE A N 1
ATOM 2255 C CA . ILE A 1 278 ? -15.066 11.447 18.300 1.00 89.62 278 ILE A CA 1
ATOM 2256 C C . ILE A 1 278 ? -14.101 12.596 18.574 1.00 89.62 278 ILE A C 1
ATOM 2258 O O . ILE A 1 278 ? -13.224 12.898 17.761 1.00 89.62 278 ILE A O 1
ATOM 2262 N N . THR A 1 279 ? -14.317 13.289 19.690 1.00 85.81 279 THR A N 1
ATOM 2263 C CA . THR A 1 279 ? -13.493 14.431 20.113 1.00 85.81 279 THR A CA 1
ATOM 2264 C C . THR A 1 279 ? -12.184 13.968 20.745 1.00 85.81 279 THR A C 1
ATOM 2266 O O . THR A 1 279 ? -11.125 14.491 20.406 1.00 85.81 279 THR A O 1
ATOM 2269 N N . ASN A 1 280 ? -12.235 12.929 21.582 1.00 90.38 280 ASN A N 1
ATOM 2270 C CA . ASN A 1 280 ? -11.051 12.235 22.075 1.00 90.38 280 ASN A CA 1
ATOM 2271 C C . ASN A 1 280 ? -10.638 11.150 21.068 1.00 90.38 280 ASN A C 1
ATOM 2273 O O . ASN A 1 280 ? -11.351 10.160 20.905 1.00 90.38 280 ASN A O 1
ATOM 2277 N N . LYS A 1 281 ? -9.533 11.364 20.345 1.00 89.81 281 LYS A N 1
ATOM 2278 C CA . LYS A 1 281 ? -9.071 10.474 19.268 1.00 89.81 281 LYS A CA 1
ATOM 2279 C C . LYS A 1 281 ? -8.327 9.271 19.871 1.00 89.81 281 LYS A C 1
ATOM 2281 O O . LYS A 1 281 ? -7.226 9.465 20.384 1.00 89.81 281 LYS A O 1
ATOM 2286 N N . PRO A 1 282 ? -8.883 8.044 19.828 1.00 93.00 282 PRO A N 1
ATOM 2287 C CA . PRO A 1 282 ? -8.178 6.872 20.337 1.00 93.00 282 PRO A CA 1
ATOM 2288 C C . PRO A 1 282 ? -7.009 6.491 19.417 1.00 93.00 282 PRO A C 1
ATOM 2290 O O . PRO A 1 282 ? -6.983 6.859 18.243 1.00 93.00 282 PRO A O 1
ATOM 2293 N N . ASN A 1 283 ? -6.057 5.706 19.927 1.00 91.56 283 ASN A N 1
ATOM 2294 C CA . ASN A 1 283 ? -4.936 5.214 19.116 1.00 91.56 283 ASN A CA 1
ATOM 2295 C C . ASN A 1 283 ? -5.398 4.284 17.987 1.00 91.56 283 ASN A C 1
ATOM 2297 O O . ASN A 1 283 ? -4.845 4.331 16.886 1.00 91.56 283 ASN A O 1
ATOM 2301 N N . GLU A 1 284 ? -6.428 3.481 18.248 1.00 93.56 284 GLU A N 1
ATOM 2302 C CA . GLU A 1 284 ? -7.081 2.584 17.300 1.00 93.56 284 GLU A CA 1
ATOM 2303 C C . GLU A 1 284 ? -8.598 2.589 17.496 1.00 93.56 284 GLU A C 1
ATOM 2305 O O . GLU A 1 284 ? -9.101 3.018 18.535 1.00 93.56 284 GLU A O 1
ATOM 2310 N N . ILE A 1 285 ? -9.338 2.143 16.483 1.00 94.25 285 ILE A N 1
ATOM 2311 C CA . ILE A 1 285 ? -10.801 2.142 16.507 1.00 94.25 285 ILE A CA 1
ATOM 2312 C C . ILE A 1 285 ? -11.357 0.895 15.819 1.00 94.25 285 ILE A C 1
ATOM 2314 O O . ILE A 1 285 ? -10.787 0.409 14.841 1.00 94.25 285 ILE A O 1
ATOM 2318 N N . SER A 1 286 ? -12.485 0.390 16.317 1.00 93.94 286 SER A N 1
ATOM 2319 C CA . SER A 1 286 ? -13.208 -0.743 15.733 1.00 93.94 286 SER A CA 1
ATOM 2320 C C . SER A 1 286 ? -14.414 -0.276 14.905 1.00 93.94 286 SER A C 1
ATOM 2322 O O . SER A 1 286 ? -14.865 0.866 15.040 1.00 93.94 286 SER A O 1
ATOM 2324 N N . LEU A 1 287 ? -14.966 -1.148 14.050 1.00 91.50 287 LEU A N 1
ATOM 2325 C CA . LEU A 1 287 ? -16.194 -0.822 13.313 1.00 91.50 287 LEU A CA 1
ATOM 2326 C C . LEU A 1 287 ? -17.388 -0.633 14.263 1.00 91.50 287 LEU A C 1
ATOM 2328 O O . LEU A 1 287 ? -18.227 0.221 14.006 1.00 91.50 287 LEU A O 1
ATOM 2332 N N . GLU A 1 288 ? -17.435 -1.351 15.385 1.00 92.25 288 GLU A N 1
ATOM 2333 C CA . GLU A 1 288 ? -18.464 -1.222 16.426 1.00 92.25 288 GLU A CA 1
ATOM 2334 C C . GLU A 1 288 ? -18.399 0.139 17.124 1.00 92.25 288 GLU A C 1
ATOM 2336 O O . GLU A 1 288 ? -19.422 0.740 17.451 1.00 92.25 288 GLU A O 1
ATOM 2341 N N . TYR A 1 289 ? -17.191 0.652 17.366 1.00 92.00 289 TYR A N 1
ATOM 2342 C CA . TYR A 1 289 ? -17.043 2.005 17.886 1.00 92.00 289 TYR A CA 1
ATOM 2343 C C . TYR A 1 289 ? -17.541 3.024 16.854 1.00 92.00 289 TYR A C 1
ATOM 2345 O O . TYR A 1 289 ? -18.254 3.963 17.210 1.00 92.00 289 TYR A O 1
ATOM 2353 N N . ILE A 1 290 ? -17.201 2.836 15.573 1.00 91.62 290 ILE A N 1
ATOM 2354 C CA . ILE A 1 290 ? -17.670 3.706 14.488 1.00 91.62 290 ILE A CA 1
ATOM 2355 C C . ILE A 1 290 ? -19.201 3.687 14.399 1.00 91.62 290 ILE A C 1
ATOM 2357 O O . ILE A 1 290 ? -19.803 4.755 14.367 1.00 91.62 290 ILE A O 1
ATOM 2361 N N . THR A 1 291 ? -19.859 2.525 14.425 1.00 88.69 291 THR A N 1
ATOM 2362 C CA . THR A 1 291 ? -21.331 2.458 14.379 1.00 88.69 291 THR A CA 1
ATOM 2363 C C . THR A 1 291 ? -21.972 3.170 15.566 1.00 88.69 291 THR A C 1
ATOM 2365 O O . THR A 1 291 ? -22.886 3.971 15.361 1.00 88.69 291 THR A O 1
ATOM 2368 N N . LYS A 1 292 ? -21.439 2.990 16.783 1.00 88.50 292 LYS A N 1
ATOM 2369 C CA . LYS A 1 292 ? -21.876 3.739 17.975 1.00 88.50 292 LYS A CA 1
ATOM 2370 C C . LYS A 1 292 ? -21.709 5.245 17.794 1.00 88.50 292 LYS A C 1
ATOM 2372 O O . LYS A 1 292 ? -22.660 5.990 18.007 1.00 88.50 292 LYS A O 1
ATOM 2377 N N . ALA A 1 293 ? -20.541 5.700 17.335 1.00 87.19 293 ALA A N 1
ATOM 2378 C CA . ALA A 1 293 ? -20.293 7.115 17.065 1.00 87.19 293 ALA A CA 1
ATOM 2379 C C . ALA A 1 293 ? -21.259 7.668 16.008 1.00 87.19 293 ALA A C 1
ATOM 2381 O O . ALA A 1 293 ? -21.686 8.816 16.086 1.00 87.19 293 ALA A O 1
ATOM 2382 N N . LEU A 1 294 ? -21.668 6.852 15.043 1.00 83.69 294 LEU A N 1
ATOM 2383 C CA . LEU A 1 294 ? -22.640 7.215 14.020 1.00 83.69 294 LEU A CA 1
ATOM 2384 C C . LEU A 1 294 ? -24.105 7.079 14.488 1.00 83.69 294 LEU A C 1
ATOM 2386 O O . LEU A 1 294 ? -25.005 7.378 13.705 1.00 83.69 294 LEU A O 1
ATOM 2390 N N . ASN A 1 295 ? -24.384 6.727 15.752 1.00 82.19 295 ASN A N 1
ATOM 2391 C CA . ASN A 1 295 ? -25.716 6.391 16.291 1.00 82.19 295 ASN A CA 1
ATOM 2392 C C . ASN A 1 295 ? -26.433 5.318 15.453 1.00 82.19 295 ASN A C 1
ATOM 2394 O O . ASN A 1 295 ? -27.595 5.485 15.077 1.00 82.19 295 ASN A O 1
ATOM 2398 N N . ILE A 1 296 ? -25.712 4.278 15.054 1.00 79.81 296 ILE A N 1
ATOM 2399 C CA . ILE A 1 296 ? -26.275 3.096 14.404 1.00 79.81 296 ILE A CA 1
ATOM 2400 C C . ILE A 1 296 ? -26.392 2.035 15.482 1.00 79.81 296 ILE A C 1
ATOM 2402 O O . ILE A 1 296 ? -25.384 1.635 16.067 1.00 79.81 296 ILE A O 1
ATOM 2406 N N . ASP A 1 297 ? -27.617 1.601 15.750 1.00 67.44 297 ASP A N 1
ATOM 2407 C CA . ASP A 1 297 ? -27.843 0.549 16.721 1.00 67.44 297 ASP A CA 1
ATOM 2408 C C . ASP A 1 297 ? -27.257 -0.766 16.189 1.00 67.44 297 ASP A C 1
ATOM 2410 O O . ASP A 1 297 ? -27.654 -1.258 15.131 1.00 67.44 297 ASP A O 1
ATOM 2414 N N . ALA A 1 298 ? -26.266 -1.307 16.899 1.00 60.12 298 ALA A N 1
ATOM 2415 C CA . ALA A 1 298 ? -25.663 -2.603 16.598 1.00 60.12 298 ALA A CA 1
ATOM 2416 C C . ALA A 1 298 ? -26.540 -3.771 17.096 1.00 60.12 298 ALA A C 1
ATOM 2418 O O . ALA A 1 298 ? -26.326 -4.909 16.687 1.00 60.12 298 ALA A O 1
ATOM 2419 N N . SER A 1 299 ? -27.564 -3.499 17.915 1.00 52.62 299 SER A N 1
ATOM 2420 C CA . SER A 1 299 ? -28.491 -4.507 18.448 1.00 52.62 299 SER A CA 1
ATOM 2421 C C . SER A 1 299 ? -29.705 -4.777 17.547 1.00 52.62 299 SER A C 1
ATOM 2423 O O . SER A 1 299 ? -30.342 -5.817 17.677 1.00 52.62 299 SER A O 1
ATOM 2425 N N . PHE A 1 300 ? -29.981 -3.906 16.567 1.00 40.19 300 PHE A N 1
ATOM 2426 C CA . PHE A 1 300 ? -31.090 -4.089 15.624 1.00 40.19 300 PHE A CA 1
ATOM 2427 C C . PHE A 1 300 ? -30.761 -5.116 14.533 1.00 40.19 300 PHE A C 1
ATOM 2429 O O . PHE A 1 300 ? -30.208 -4.779 13.490 1.00 40.19 300 PHE A O 1
ATOM 2436 N N . THR A 1 301 ? -31.126 -6.378 14.748 1.00 36.41 301 THR A N 1
ATOM 2437 C CA . THR A 1 301 ? -31.382 -7.309 13.645 1.00 36.41 301 THR A CA 1
ATOM 2438 C C . THR A 1 301 ? -32.528 -6.728 12.822 1.00 36.41 301 THR A C 1
ATOM 2440 O O . THR A 1 301 ? -33.682 -6.762 13.253 1.00 36.41 301 THR A O 1
ATOM 2443 N N . SER A 1 302 ? -32.247 -6.137 11.662 1.00 35.41 302 SER A N 1
ATOM 2444 C CA . SER A 1 302 ? -33.320 -5.880 10.712 1.00 35.41 302 SER A CA 1
ATOM 2445 C C . SER A 1 302 ? -33.911 -7.237 10.344 1.00 35.41 302 SER A C 1
ATOM 2447 O O . SER A 1 302 ? -33.235 -8.058 9.726 1.00 35.41 302 SER A O 1
ATOM 2449 N N . ASN A 1 303 ? -35.180 -7.454 10.691 1.00 32.19 303 ASN A N 1
ATOM 2450 C CA . ASN A 1 303 ? -36.062 -8.401 10.011 1.00 32.19 303 ASN A CA 1
ATOM 2451 C C . ASN A 1 303 ? -36.306 -7.936 8.559 1.00 32.19 303 ASN A C 1
ATOM 2453 O O . ASN A 1 303 ? -37.441 -7.886 8.094 1.00 32.19 303 ASN A O 1
ATOM 2457 N N . GLU A 1 304 ? -35.248 -7.570 7.834 1.00 33.44 304 GLU A N 1
ATOM 2458 C CA . GLU A 1 304 ? -35.264 -7.678 6.388 1.00 33.44 304 GLU A CA 1
ATOM 2459 C C . GLU A 1 304 ? -35.137 -9.168 6.142 1.00 33.44 304 GLU A C 1
ATOM 2461 O O . GLU A 1 304 ? -34.066 -9.754 6.285 1.00 33.44 304 GLU A O 1
ATOM 2466 N N . THR A 1 305 ? -36.305 -9.777 5.953 1.00 32.56 305 THR A N 1
ATOM 2467 C CA . THR A 1 305 ? -36.514 -11.055 5.290 1.00 32.56 305 THR A CA 1
ATOM 2468 C C . THR A 1 305 ? -35.226 -11.610 4.706 1.00 32.56 305 THR A C 1
ATOM 2470 O O . THR A 1 305 ? -34.672 -11.062 3.752 1.00 32.56 305 THR A O 1
ATOM 2473 N N . ASN A 1 306 ? -34.793 -12.735 5.274 1.00 29.06 306 ASN A N 1
ATOM 2474 C CA . ASN A 1 306 ? -34.075 -13.756 4.539 1.00 29.06 306 ASN A CA 1
ATOM 2475 C C . ASN A 1 306 ? -34.877 -14.058 3.263 1.00 29.06 306 ASN A C 1
ATOM 2477 O O . ASN A 1 306 ? -35.612 -15.040 3.202 1.00 29.06 306 ASN A O 1
ATOM 2481 N N . GLU A 1 307 ? -34.742 -13.239 2.226 1.00 29.03 307 GLU A N 1
ATOM 2482 C CA . GLU A 1 307 ? -34.812 -13.762 0.881 1.00 29.03 307 GLU A CA 1
ATOM 2483 C C . GLU A 1 307 ? -33.571 -14.629 0.749 1.00 29.03 307 GLU A C 1
ATOM 2485 O O . GLU A 1 307 ? -32.474 -14.212 0.373 1.00 29.03 307 GLU A O 1
ATOM 2490 N N . VAL A 1 308 ? -33.767 -15.872 1.174 1.00 28.45 308 VAL A N 1
ATOM 2491 C CA . VAL A 1 308 ? -33.059 -17.019 0.654 1.00 28.45 308 VAL A CA 1
ATOM 2492 C C . VAL A 1 308 ? -33.212 -16.925 -0.859 1.00 28.45 308 VAL A C 1
ATOM 2494 O O . VAL A 1 308 ? -34.189 -17.397 -1.429 1.00 28.45 308 VAL A O 1
ATOM 2497 N N . TRP A 1 309 ? -32.254 -16.287 -1.524 1.00 27.73 309 TRP A N 1
ATOM 2498 C CA . TRP A 1 309 ? -32.078 -16.466 -2.954 1.00 27.73 309 TRP A CA 1
ATOM 2499 C C . TRP A 1 309 ? -31.517 -17.877 -3.146 1.00 27.73 309 TRP A C 1
ATOM 2501 O O . TRP A 1 309 ? -30.313 -18.095 -3.290 1.00 27.73 309 TRP A O 1
ATOM 2511 N N . THR A 1 310 ? -32.408 -18.869 -3.101 1.00 31.69 310 THR A N 1
ATOM 2512 C CA . THR A 1 310 ? -32.259 -20.054 -3.939 1.00 31.69 310 THR A CA 1
ATOM 2513 C C . THR A 1 310 ? -32.143 -19.554 -5.370 1.00 31.69 310 THR A C 1
ATOM 2515 O O . THR A 1 310 ? -33.131 -19.045 -5.892 1.00 31.69 310 THR A O 1
ATOM 2518 N N . LEU A 1 311 ? -30.921 -19.616 -5.916 1.00 28.88 311 LEU A N 1
ATOM 2519 C CA . LEU A 1 311 ? -30.511 -19.936 -7.297 1.00 28.88 311 LEU A CA 1
ATOM 2520 C C . LEU A 1 311 ? -28.957 -19.967 -7.337 1.00 28.88 311 LEU A C 1
ATOM 2522 O O . LEU A 1 311 ? -28.277 -18.936 -7.133 1.00 28.88 311 LEU A O 1
#

Organism: Bacteroides uniformis (NCBI:txid820)

Sequence (311 aa):
MDTLVYAYIKARMNYSTYISEVTEKEIAAKLGIPLRTIVSCISRLKKNRILIGKVDENAVIDKGYKTYNKYHITKENDNYYFIYNSLFKDNIGIDNNTDACKVKGLLLLIKSVCLKETNKYISNKPYKGSINKTELANLIGLDNKTLNKYLEIAIEAKQIKLIDNGLLILNKSIVPDFVEAEQSNTSKPIYTKIFHLIYYWCITNNIVPPNRNDTIIKKNGKVYRTNELLSRIAGKYSITKEDIQELITKYGIEYIKANIDKFPILNSYIPYVLNKRITNKPNEISLEYITKALNIDASFTSNETNEVWTL

Foldseek 3Di:
DLQLLLVVQQVQADPVQQKGFAALVRSCVLLVHDSVVSVVSVVVVQVVCQFFVHWDAQPADDPGDGGGIITRGDDDDDQDFAFAPVLSVDDLQDPPSVLSSLLSSVQSLQCSQADALFQKHADPDFDPQWEDLVSSCVSSVHDSVSSVVSVVVCVVSLQWDTDGRTIGGLDLRTGGHDQDDPDDPQDPNQLVVLLSLQCNLCSVVLAHEARPPWDWDQDPNDIDTDDPLSVLVSVVPPDDPVVVVVVCVVPNPVVCVVCVVVDPVSNCVLSVLCVVQPVPRDNYDYSVRSCVSVVRDPPDPPPPDPPPPPD

Solvent-accessible surface area (backbone atoms only — not comparable to full-atom values): 18059 Å² total; per-residue (Å²): 87,52,60,40,54,50,50,54,48,57,74,52,36,39,88,90,76,34,38,16,72,54,41,58,64,54,52,14,64,61,61,65,43,61,51,71,58,39,54,54,36,50,59,55,46,64,70,37,50,79,59,27,62,45,71,49,70,57,49,67,49,97,87,76,53,74,45,49,29,36,38,33,44,45,82,84,88,74,95,79,78,48,68,45,77,55,59,67,70,58,83,64,70,51,87,54,52,67,59,39,47,41,34,56,16,48,53,57,45,51,52,75,65,22,48,85,62,34,43,36,33,67,41,93,66,44,48,92,64,27,49,27,60,67,61,51,18,61,75,60,73,44,56,61,69,62,45,50,57,43,49,50,55,27,38,77,32,61,36,35,43,83,44,83,22,15,35,34,61,57,48,79,34,50,48,43,44,79,83,70,64,89,86,44,102,84,56,64,46,65,48,56,50,52,50,50,50,54,39,52,46,22,54,78,66,69,21,45,54,50,75,76,78,59,50,76,46,81,57,95,96,40,80,47,76,48,40,71,68,52,48,51,54,53,61,71,61,67,75,56,76,64,63,54,50,55,48,35,73,73,62,38,66,65,59,49,67,78,36,47,90,80,39,64,60,68,78,53,47,56,54,48,48,48,56,73,62,50,71,78,74,53,70,55,49,49,62,68,56,50,33,53,63,69,72,45,73,87,82,65,78,71,86,67,70,83,75,74,73,83,126

Mean predicted aligned error: 9.72 Å